Protein AF-W8BXU5-F1 (afdb_monomer)

pLDDT: mean 82.59, std 18.09, range [34.84, 98.25]

Nearest PDB structures (foldseek):
  3nce-assembly1_A  TM=4.238E-01  e=2.640E+00  Homo sapiens
  7uw5-assembly1_A  TM=3.257E-01  e=1.786E+00  Escherichia coli K-12
  3ncb-assembly1_A  TM=4.209E-01  e=4.098E+00  Homo sapiens

Secondary structure (DSSP, 8-state):
--SSTTHHHHTTTTS-------------------PPPHHHHHHHHHHHHHHHHHHHHHHHTHHHHHHHHHSS-HHHHHHHHTTS---EESTTTTTS---TT--SPPP-TT---SS--HHHHHHHHHHHHHHHHHHHHHHHHHS-HHHHHHHTTS-HHHHHHHHHHHHHHHHHHHHHHHHHHHHH-HHHHHHHTS----EE-TT-TTHHHHHHHHHHHHHHHHHHHHHHHHHTT-

Mean predicted aligned error: 10.58 Å

Sequence (234 aa):
MNHHRNLLRYELDLAPKHTEKQIHHHLNTRSTAMECTKNMTDHLESVQSQAQNSLKELRDKLAIFTRARFNDEPSETYKFWRNHSLNLTHPYTFCYERHYDSTARPEFKHLNYPKLTKELFEEELKKIYKTWKILEGVYYQTVNPTNINNWRDRSSEAFNNMLFYFNLTLTQLQNNRNNVGNLLGNTISHELDSNIPLVYNTTAQVREWLIILESISFLHYLTGLCTKLIEMCS

Organism: Ceratitis capitata (NCBI:txid7213)

Solvent-accessible surface area (backbone atoms only — not comparable to full-atom values): 13664 Å² total; per-residue (Å²): 144,77,79,77,73,64,62,71,56,64,63,63,78,70,57,80,86,78,87,68,84,81,72,79,73,75,77,76,77,67,72,85,72,69,71,52,50,71,67,58,47,56,50,36,51,51,53,24,53,50,28,50,54,40,36,49,57,54,58,79,46,39,51,53,30,30,37,40,75,68,70,31,53,55,69,58,47,44,70,70,54,67,80,50,79,72,52,62,66,51,83,56,54,89,51,59,76,80,34,82,80,69,80,74,79,69,63,65,81,88,64,83,62,85,57,46,46,72,67,57,52,52,50,51,50,50,41,50,38,51,38,36,52,49,53,52,52,52,43,52,72,52,69,28,74,69,50,51,58,69,43,58,84,46,58,71,66,35,39,49,37,36,52,52,48,50,54,50,49,51,51,42,45,50,53,50,33,50,57,48,33,64,74,61,32,70,70,57,37,54,62,65,67,47,92,74,83,83,52,54,50,86,82,41,95,52,50,69,52,45,56,52,32,47,52,40,23,48,26,55,44,46,36,49,50,30,53,52,52,48,58,24,46,103

Radius of gyration: 28.46 Å; Cα contacts (8 Å, |Δi|>4): 199; chains: 1; bounding box: 50×42×102 Å

Structure (mmCIF, N/CA/C/O backbone):
data_AF-W8BXU5-F1
#
_entry.id   AF-W8BXU5-F1
#
loop_
_atom_site.group_PDB
_atom_site.id
_atom_site.type_symbol
_atom_site.label_atom_id
_atom_site.label_alt_id
_atom_site.label_comp_id
_atom_site.label_asym_id
_atom_site.label_entity_id
_atom_site.label_seq_id
_atom_site.pdbx_PDB_ins_code
_atom_site.Cartn_x
_atom_site.Cartn_y
_atom_site.Cartn_z
_atom_site.occupancy
_atom_site.B_iso_or_equiv
_atom_site.auth_seq_id
_atom_site.auth_comp_id
_atom_site.auth_asym_id
_atom_site.auth_atom_id
_atom_site.pdbx_PDB_model_num
ATOM 1 N N . MET A 1 1 ? -22.977 -31.641 80.193 1.00 54.69 1 MET A N 1
ATOM 2 C CA . MET A 1 1 ? -23.174 -30.734 79.038 1.00 54.69 1 MET A CA 1
ATOM 3 C C . MET A 1 1 ? -23.615 -29.341 79.505 1.00 54.69 1 MET A C 1
ATOM 5 O O . MET A 1 1 ? -24.775 -29.010 79.339 1.00 54.69 1 MET A O 1
ATOM 9 N N . ASN A 1 2 ? -22.745 -28.524 80.116 1.00 49.62 2 ASN A N 1
ATOM 10 C CA . ASN A 1 2 ? -23.105 -27.130 80.465 1.00 49.62 2 ASN A CA 1
ATOM 11 C C . ASN A 1 2 ? -21.920 -26.138 80.509 1.00 49.62 2 ASN A C 1
ATOM 13 O O . ASN A 1 2 ? -22.113 -24.984 80.868 1.00 49.62 2 ASN A O 1
ATOM 17 N N . HIS A 1 3 ? -20.709 -26.531 80.084 1.00 48.62 3 HIS A N 1
ATOM 18 C CA . HIS A 1 3 ? -19.537 -25.635 80.083 1.00 48.62 3 HIS A CA 1
ATOM 19 C C . HIS A 1 3 ? -19.164 -25.027 78.721 1.00 48.62 3 HIS A C 1
ATOM 21 O O . HIS A 1 3 ? -18.346 -24.120 78.679 1.00 48.62 3 HIS A O 1
ATOM 27 N N . HIS A 1 4 ? -19.794 -25.435 77.614 1.00 45.94 4 HIS A N 1
ATOM 28 C CA . HIS A 1 4 ? -19.548 -24.834 76.289 1.00 45.94 4 HIS A CA 1
ATOM 29 C C . HIS A 1 4 ? -20.513 -23.699 75.914 1.00 45.94 4 HIS A C 1
ATOM 31 O O . HIS A 1 4 ? -20.287 -23.001 74.934 1.00 45.94 4 HIS A O 1
ATOM 37 N N . ARG A 1 5 ? -21.576 -23.464 76.697 1.00 44.59 5 ARG A N 1
ATOM 38 C CA . ARG A 1 5 ? -22.575 -22.423 76.390 1.00 44.59 5 ARG A CA 1
ATOM 39 C C . ARG A 1 5 ? -22.197 -21.018 76.880 1.00 44.59 5 ARG A C 1
ATOM 41 O O . ARG A 1 5 ? -22.812 -20.056 76.439 1.00 44.59 5 ARG A O 1
ATOM 48 N N . ASN A 1 6 ? -21.187 -20.897 77.747 1.00 49.28 6 ASN A N 1
ATOM 49 C CA . ASN A 1 6 ? -20.813 -19.625 78.380 1.00 49.28 6 ASN A CA 1
ATOM 50 C C . ASN A 1 6 ? -19.582 -18.935 77.766 1.00 49.28 6 ASN A C 1
ATOM 52 O O . ASN A 1 6 ? -19.360 -17.768 78.061 1.00 49.28 6 ASN A O 1
ATOM 56 N N . LEU A 1 7 ? -18.821 -19.600 76.888 1.00 44.22 7 LEU A N 1
ATOM 57 C CA . LEU A 1 7 ? -17.692 -18.973 76.179 1.00 44.22 7 LEU A CA 1
ATOM 58 C C . LEU A 1 7 ? -18.153 -18.113 74.988 1.00 44.22 7 LEU A C 1
ATOM 60 O O . LEU A 1 7 ? -17.611 -17.041 74.763 1.00 44.22 7 LEU A O 1
ATOM 64 N N . LEU A 1 8 ? -19.239 -18.502 74.309 1.00 44.78 8 LEU A N 1
ATOM 65 C CA . LEU A 1 8 ? -19.781 -17.765 73.157 1.00 44.78 8 LEU A CA 1
ATOM 66 C C . LEU A 1 8 ? -20.491 -16.446 73.514 1.00 44.78 8 LEU A C 1
ATOM 68 O O . LEU A 1 8 ? -20.748 -15.642 72.627 1.00 44.78 8 LEU A O 1
ATOM 72 N N . ARG A 1 9 ? -20.828 -16.204 74.789 1.00 46.41 9 ARG A N 1
ATOM 73 C CA . ARG A 1 9 ? -21.420 -14.921 75.217 1.00 46.41 9 ARG A CA 1
ATOM 74 C C . ARG A 1 9 ? -20.374 -13.845 75.501 1.00 46.41 9 ARG A C 1
ATOM 76 O O . ARG A 1 9 ? -20.661 -12.677 75.292 1.00 46.41 9 ARG A O 1
ATOM 83 N N . TYR A 1 10 ? -19.171 -14.227 75.928 1.00 44.31 10 TYR A N 1
ATOM 84 C CA . TYR A 1 10 ? -18.145 -13.261 76.329 1.00 44.31 10 TYR A CA 1
ATOM 85 C C . TYR A 1 10 ? -17.475 -12.565 75.130 1.00 44.31 10 TYR A C 1
ATOM 87 O O . TYR A 1 10 ? -17.023 -11.432 75.251 1.00 44.31 10 TYR A O 1
ATOM 95 N N . GLU A 1 11 ? -17.457 -13.208 73.957 1.00 44.12 11 GLU A N 1
ATOM 96 C CA . GLU A 1 11 ? -16.858 -12.650 72.732 1.00 44.12 11 GLU A CA 1
ATOM 97 C C . GLU A 1 11 ? -17.826 -11.773 71.914 1.00 44.12 11 GLU A C 1
ATOM 99 O O . GLU A 1 11 ? -17.389 -10.973 71.091 1.00 44.12 11 GLU A O 1
ATOM 104 N N . LEU A 1 12 ? -19.138 -11.866 72.169 1.00 50.62 12 LEU A N 1
ATOM 105 C CA . LEU A 1 12 ? -20.164 -11.040 71.513 1.00 50.62 12 LEU A CA 1
ATOM 106 C C . LEU A 1 12 ? -20.315 -9.650 72.153 1.00 50.62 12 LEU A C 1
ATOM 108 O O . LEU A 1 12 ? -20.647 -8.695 71.454 1.00 50.62 12 LEU A O 1
ATOM 112 N N . ASP A 1 13 ? -20.017 -9.516 73.449 1.00 48.94 13 ASP A N 1
ATOM 113 C CA . ASP A 1 13 ? -20.163 -8.256 74.197 1.00 48.94 13 ASP A CA 1
ATOM 114 C C . ASP A 1 13 ? -18.937 -7.321 74.086 1.00 48.94 13 ASP A C 1
ATOM 116 O O . ASP A 1 13 ? -18.987 -6.179 74.545 1.00 48.94 13 ASP A O 1
ATOM 120 N N . LEU A 1 14 ? -17.851 -7.771 73.442 1.00 48.66 14 LEU A N 1
ATOM 121 C CA . LEU A 1 14 ? -16.622 -6.991 73.209 1.00 48.66 14 LEU A CA 1
ATOM 122 C C . LEU A 1 14 ? -16.410 -6.579 71.740 1.00 48.66 14 LEU A C 1
ATOM 124 O O . LEU A 1 14 ? -15.417 -5.923 71.425 1.00 48.66 14 LEU A O 1
ATOM 128 N N . ALA A 1 15 ? -17.332 -6.919 70.835 1.00 43.88 15 ALA A N 1
ATOM 129 C CA . ALA A 1 15 ? -17.245 -6.499 69.440 1.00 43.88 15 ALA A CA 1
ATOM 130 C C . ALA A 1 15 ? -17.641 -5.010 69.287 1.00 43.88 15 ALA A C 1
ATOM 132 O O . ALA A 1 15 ? -18.702 -4.600 69.772 1.00 43.88 15 ALA A O 1
ATOM 133 N N . PRO A 1 16 ? -16.832 -4.173 68.610 1.00 41.88 16 PRO A N 1
ATOM 134 C CA . PRO A 1 16 ? -17.145 -2.761 68.425 1.00 41.88 16 PRO A CA 1
ATOM 135 C C . PRO A 1 16 ? -18.432 -2.590 67.605 1.00 41.88 16 PRO A C 1
ATOM 137 O O . PRO A 1 16 ? -18.573 -3.128 66.506 1.00 41.88 16 PRO A O 1
ATOM 140 N N . LYS A 1 17 ? -19.380 -1.808 68.139 1.00 48.97 17 LYS A N 1
ATOM 141 C CA . LYS A 1 17 ? -20.612 -1.405 67.445 1.00 48.97 17 LYS A CA 1
ATOM 142 C C . LYS A 1 17 ? -20.268 -0.461 66.290 1.00 48.97 17 LYS A C 1
ATOM 144 O O . LYS A 1 17 ? -20.280 0.755 66.461 1.00 48.97 17 LYS A O 1
ATOM 149 N N . HIS A 1 18 ? -20.003 -1.008 65.108 1.00 41.97 18 HIS A N 1
ATOM 150 C CA . HIS A 1 18 ? -20.013 -0.224 63.876 1.00 41.97 18 HIS A CA 1
ATOM 151 C C . HIS A 1 18 ? -21.460 0.048 63.456 1.00 41.97 18 HIS A C 1
ATOM 153 O O . HIS A 1 18 ? -22.113 -0.744 62.781 1.00 41.97 18 HIS A O 1
ATOM 159 N N . THR A 1 19 ? -21.971 1.199 63.881 1.00 45.41 19 THR A N 1
ATOM 160 C CA . THR A 1 19 ? -23.042 1.903 63.180 1.00 45.41 19 THR A CA 1
ATOM 161 C C . THR A 1 19 ? -22.487 2.455 61.875 1.00 45.41 19 THR A C 1
ATOM 163 O O . THR A 1 19 ? -21.935 3.551 61.859 1.00 45.41 19 THR A O 1
ATOM 166 N N . GLU A 1 20 ? -22.680 1.737 60.775 1.00 38.19 20 GLU A N 1
ATOM 167 C CA . GLU A 1 20 ? -22.652 2.340 59.447 1.00 38.19 20 GLU A CA 1
ATOM 168 C C . GLU A 1 20 ? -23.934 1.976 58.706 1.00 38.19 20 GLU A C 1
ATOM 170 O O . GLU A 1 20 ? -24.303 0.812 58.552 1.00 38.19 20 GLU A O 1
ATOM 175 N N . LYS A 1 21 ? -24.654 3.026 58.302 1.00 38.31 21 LYS A N 1
ATOM 176 C CA . LYS A 1 21 ? -25.795 2.954 57.396 1.00 38.31 21 LYS A CA 1
ATOM 177 C C . LYS A 1 21 ? -25.373 2.141 56.176 1.00 38.31 21 LYS A C 1
ATOM 179 O O . LYS A 1 21 ? -24.500 2.580 55.432 1.00 38.31 21 LYS A O 1
ATOM 184 N N . GLN A 1 22 ? -26.031 1.009 55.937 1.00 37.72 22 GLN A N 1
ATOM 185 C CA . GLN A 1 22 ? -26.006 0.365 54.630 1.00 37.72 22 GLN A CA 1
ATOM 186 C C . GLN A 1 22 ? -26.656 1.321 53.630 1.00 37.72 22 GLN A C 1
ATOM 188 O O . GLN A 1 22 ? -27.870 1.354 53.443 1.00 37.72 22 GLN A O 1
ATOM 193 N N . ILE A 1 23 ? -25.824 2.154 53.012 1.00 38.59 23 ILE A N 1
ATOM 194 C CA . ILE A 1 23 ? -26.142 2.780 51.744 1.00 38.59 23 ILE A CA 1
ATOM 195 C C . ILE A 1 23 ? -26.195 1.612 50.767 1.00 38.59 23 ILE A C 1
ATOM 197 O O . ILE A 1 23 ? -25.165 1.069 50.368 1.00 38.59 23 ILE A O 1
ATOM 201 N N . HIS A 1 24 ? -27.406 1.179 50.420 1.00 34.84 24 HIS A N 1
ATOM 202 C CA . HIS A 1 24 ? -27.604 0.370 49.232 1.00 34.84 24 HIS A CA 1
ATOM 203 C C . HIS A 1 24 ? -27.158 1.225 48.048 1.00 34.84 24 HIS A C 1
ATOM 205 O O . HIS A 1 24 ? -27.918 2.022 47.501 1.00 34.84 24 HIS A O 1
ATOM 211 N N . HIS A 1 25 ? -25.888 1.090 47.676 1.00 35.12 25 HIS A N 1
ATOM 212 C CA . HIS A 1 25 ? -25.433 1.475 46.361 1.00 35.12 25 HIS A CA 1
ATOM 213 C C . HIS A 1 25 ? -26.182 0.569 45.393 1.00 35.12 25 HIS A C 1
ATOM 215 O O . HIS A 1 25 ? -25.785 -0.565 45.133 1.00 35.12 25 HIS A O 1
ATOM 221 N N . HIS A 1 26 ? -27.312 1.062 44.891 1.00 38.59 26 HIS A N 1
ATOM 222 C CA . HIS A 1 26 ? -27.827 0.606 43.620 1.00 38.59 26 HIS A CA 1
ATOM 223 C C . HIS A 1 26 ? -26.671 0.774 42.639 1.00 38.59 26 HIS A C 1
ATOM 225 O O . HIS A 1 26 ? -26.321 1.893 42.259 1.00 38.59 26 HIS A O 1
ATOM 231 N N . LEU A 1 27 ? -26.020 -0.341 42.306 1.00 35.75 27 LEU A N 1
ATOM 232 C CA . LEU A 1 27 ? -25.168 -0.436 41.138 1.00 35.75 27 LEU A CA 1
ATOM 233 C C . LEU A 1 27 ? -26.080 -0.102 39.964 1.00 35.75 27 LEU A C 1
ATOM 235 O O . LEU A 1 27 ? -26.782 -0.959 39.433 1.00 35.75 27 LEU A O 1
ATOM 239 N N . ASN A 1 28 ? -26.101 1.181 39.611 1.00 34.97 28 ASN A N 1
ATOM 240 C CA . ASN A 1 28 ? -26.476 1.631 38.292 1.00 34.97 28 ASN A CA 1
ATOM 241 C C . ASN A 1 28 ? -25.524 0.905 37.348 1.00 34.97 28 ASN A C 1
ATOM 243 O O . ASN A 1 28 ? -24.422 1.372 37.066 1.00 34.97 28 ASN A O 1
ATOM 247 N N . THR A 1 29 ? -25.957 -0.251 36.860 1.00 40.19 29 THR A N 1
ATOM 248 C CA . THR A 1 29 ? -25.514 -0.817 35.596 1.00 40.19 29 THR A CA 1
ATOM 249 C C . THR A 1 29 ? -25.993 0.143 34.510 1.00 40.19 29 THR A C 1
ATOM 251 O O . THR A 1 29 ? -26.922 -0.117 33.752 1.00 40.19 29 THR A O 1
ATOM 254 N N . ARG A 1 30 ? -25.367 1.329 34.468 1.00 36.50 30 ARG A N 1
ATOM 255 C CA . ARG A 1 30 ? -25.340 2.165 33.277 1.00 36.50 30 ARG A CA 1
ATOM 256 C C . ARG A 1 30 ? -24.789 1.257 32.190 1.00 36.50 30 ARG A C 1
ATOM 258 O O . ARG A 1 30 ? -23.646 0.824 32.285 1.00 36.50 30 ARG A O 1
ATOM 265 N N . SER A 1 31 ? -25.656 0.931 31.238 1.00 39.97 31 SER A N 1
ATOM 266 C CA . SER A 1 31 ? -25.337 0.428 29.906 1.00 39.97 31 SER A CA 1
ATOM 267 C C . SER A 1 31 ? -23.853 0.606 29.568 1.00 39.97 31 SER A C 1
ATOM 269 O O . SER A 1 31 ? -23.393 1.728 29.368 1.00 39.97 31 SER A O 1
ATOM 271 N N . THR A 1 32 ? -23.102 -0.493 29.496 1.00 41.00 32 THR A N 1
ATOM 272 C CA . THR A 1 32 ? -21.721 -0.544 28.988 1.00 41.00 32 THR A CA 1
ATOM 273 C C . THR A 1 32 ? -21.682 -0.405 27.464 1.00 41.00 32 THR A C 1
ATOM 275 O O . THR A 1 32 ? -20.859 -1.015 26.788 1.00 41.00 32 THR A O 1
ATOM 278 N N . ALA A 1 33 ? -22.565 0.412 26.893 1.00 44.03 33 ALA A N 1
ATOM 279 C CA . ALA A 1 33 ? -22.320 0.992 25.588 1.00 44.03 33 ALA A CA 1
ATOM 280 C C . ALA A 1 33 ? -21.257 2.081 25.790 1.00 44.03 33 ALA A C 1
ATOM 282 O O . ALA A 1 33 ? -21.592 3.248 25.971 1.00 44.03 33 ALA A O 1
ATOM 283 N N . MET A 1 34 ? -19.979 1.684 25.853 1.00 45.44 34 MET A N 1
ATOM 284 C CA . MET A 1 34 ? -18.871 2.636 25.769 1.00 45.44 34 MET A CA 1
ATOM 285 C C . MET A 1 34 ? -19.011 3.377 24.439 1.00 45.44 34 MET A C 1
ATOM 287 O O . MET A 1 34 ? -18.912 2.772 23.374 1.00 45.44 34 MET A O 1
ATOM 291 N N . GLU A 1 35 ? -19.306 4.671 24.516 1.00 56.50 35 GLU A N 1
ATOM 292 C CA . GLU A 1 35 ? -19.252 5.577 23.374 1.00 56.50 35 GLU A CA 1
ATOM 293 C C . GLU A 1 35 ? -17.824 5.587 22.818 1.00 56.50 35 GLU A C 1
ATOM 295 O O . GLU A 1 35 ? -16.848 5.555 23.578 1.00 56.50 35 GLU A O 1
ATOM 300 N N . CYS A 1 36 ? -17.695 5.603 21.490 1.00 62.38 36 CYS A N 1
ATOM 301 C CA . CYS A 1 36 ? -16.401 5.754 20.840 1.00 62.38 36 CYS A CA 1
ATOM 302 C C . CYS A 1 36 ? -15.722 7.027 21.366 1.00 62.38 36 CYS A C 1
ATOM 304 O O . CYS A 1 36 ? -16.285 8.121 21.323 1.00 62.38 36 CYS A O 1
ATOM 306 N N . THR A 1 37 ? -14.521 6.885 21.931 1.00 77.31 37 THR A N 1
ATOM 307 C CA . THR A 1 37 ? -13.810 8.036 22.500 1.00 77.31 37 THR A CA 1
ATOM 308 C C . THR A 1 37 ? -13.342 8.959 21.379 1.00 77.31 37 THR A C 1
ATOM 310 O O . THR A 1 37 ? -12.871 8.463 20.358 1.00 77.31 37 THR A O 1
ATOM 313 N N . LYS A 1 38 ? -13.364 10.281 21.595 1.00 77.69 38 LYS A N 1
ATOM 314 C CA . LYS A 1 38 ? -12.820 11.277 20.651 1.00 77.69 38 LYS A CA 1
ATOM 315 C C . LYS A 1 38 ? -11.426 10.898 20.116 1.00 77.69 38 LYS A C 1
ATOM 317 O O . LYS A 1 38 ? -11.168 11.018 18.928 1.00 77.69 38 LYS A O 1
ATOM 322 N N . ASN A 1 39 ? -10.581 10.323 20.975 1.00 83.94 39 ASN A N 1
ATOM 323 C CA . ASN A 1 39 ? -9.247 9.850 20.603 1.00 83.94 39 ASN A CA 1
ATOM 324 C C . ASN A 1 39 ? -9.256 8.769 19.504 1.00 83.94 39 ASN A C 1
ATOM 326 O O . ASN A 1 39 ? -8.359 8.758 18.672 1.00 83.94 39 ASN A O 1
ATOM 330 N N . MET A 1 40 ? -10.234 7.854 19.481 1.00 90.38 40 MET A N 1
ATOM 331 C CA . MET A 1 40 ? -10.323 6.818 18.437 1.00 90.38 40 MET A CA 1
ATOM 332 C C . MET A 1 40 ? -10.648 7.433 17.078 1.00 90.38 40 MET A C 1
ATOM 334 O O . MET A 1 40 ? -10.019 7.071 16.087 1.00 90.38 40 MET A 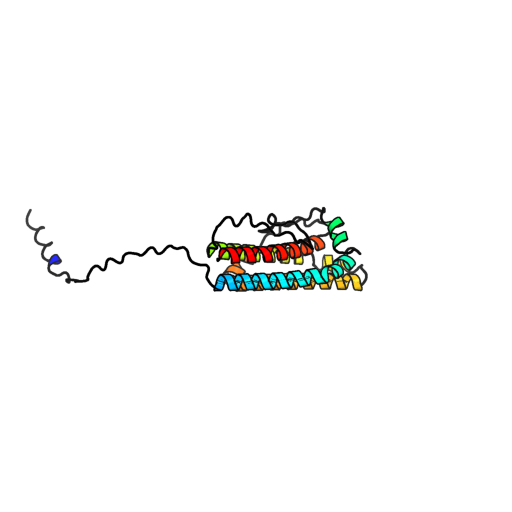O 1
ATOM 338 N N . THR A 1 41 ? -11.583 8.384 17.040 1.00 92.06 41 THR A N 1
ATOM 339 C CA . THR A 1 41 ? -11.924 9.118 15.817 1.00 92.06 41 THR A CA 1
ATOM 340 C C . THR A 1 41 ? -10.718 9.897 15.299 1.00 92.06 41 THR A C 1
ATOM 342 O O . THR A 1 41 ? -10.322 9.685 14.157 1.00 92.06 41 THR A O 1
ATOM 345 N N . ASP A 1 42 ? -10.060 10.687 16.155 1.00 92.56 42 ASP A N 1
ATOM 346 C CA . ASP A 1 42 ? -8.872 11.472 15.785 1.00 92.56 42 ASP A CA 1
ATOM 347 C C . ASP A 1 42 ? -7.737 10.564 15.251 1.00 92.56 42 ASP A C 1
ATOM 349 O O . ASP A 1 42 ? -7.043 10.886 14.282 1.00 92.56 42 ASP A O 1
ATOM 353 N N . HIS A 1 43 ? -7.558 9.379 15.847 1.00 94.00 43 HIS A N 1
ATOM 354 C CA . HIS A 1 43 ? -6.599 8.378 15.373 1.00 94.00 43 HIS A CA 1
ATOM 355 C C . HIS A 1 43 ? -6.966 7.817 13.990 1.00 94.00 43 HIS A C 1
ATOM 357 O O . HIS A 1 43 ? -6.091 7.693 13.131 1.00 94.00 43 HIS A O 1
ATOM 363 N N . LEU A 1 44 ? -8.238 7.478 13.756 1.00 96.00 44 LEU A N 1
ATOM 364 C CA . LEU A 1 44 ? -8.706 6.974 12.460 1.00 96.00 44 LEU A CA 1
ATOM 365 C C . LEU A 1 44 ? -8.594 8.037 11.366 1.00 96.00 44 LEU A C 1
ATOM 367 O O . LEU A 1 44 ? -8.180 7.708 10.256 1.00 96.00 44 LEU A O 1
ATOM 371 N N . GLU A 1 45 ? -8.898 9.297 11.678 1.00 96.38 45 GLU A N 1
ATOM 372 C CA . GLU A 1 45 ? -8.725 10.433 10.768 1.00 96.38 45 GLU A CA 1
ATOM 373 C C . GLU A 1 45 ? -7.250 10.638 10.400 1.00 96.38 45 GLU A C 1
ATOM 375 O O . GLU A 1 45 ? -6.923 10.840 9.229 1.00 96.38 45 GLU A O 1
ATOM 380 N N . SER A 1 46 ? -6.335 10.503 11.369 1.00 96.75 46 SER A N 1
ATOM 381 C CA . SER A 1 46 ? -4.891 10.537 11.106 1.00 96.75 46 SER A CA 1
ATOM 382 C C . SER A 1 46 ? -4.454 9.424 10.146 1.00 96.75 46 SER A C 1
ATOM 384 O O . SER A 1 46 ? -3.757 9.683 9.160 1.00 96.75 46 SER A O 1
ATOM 386 N N . VAL A 1 47 ? -4.875 8.177 10.398 1.00 97.69 47 VAL A N 1
ATOM 387 C CA . VAL A 1 47 ? -4.555 7.034 9.521 1.00 97.69 47 VAL A CA 1
ATOM 388 C C . VAL A 1 47 ? -5.131 7.249 8.124 1.00 97.69 47 VAL A C 1
ATOM 390 O O . VAL A 1 47 ? -4.428 7.042 7.134 1.00 97.69 47 VAL A O 1
ATOM 393 N N . GLN A 1 48 ? -6.375 7.717 8.037 1.00 97.62 48 GLN A N 1
ATOM 394 C CA . GLN A 1 48 ? -7.041 8.006 6.775 1.00 97.62 48 GLN A CA 1
ATOM 395 C C . GLN A 1 48 ? -6.311 9.082 5.969 1.00 97.62 48 GLN A C 1
ATOM 397 O O . GLN A 1 48 ? -6.039 8.877 4.788 1.00 97.62 48 GLN A O 1
ATOM 402 N N . SER A 1 49 ? -5.975 10.209 6.597 1.00 98.06 49 SER A N 1
ATOM 403 C CA . SER A 1 49 ? -5.290 11.328 5.945 1.00 98.06 49 SER A CA 1
ATOM 404 C C . SER A 1 49 ? -3.921 10.905 5.407 1.00 98.06 49 SER A C 1
ATOM 406 O O . SER A 1 49 ? -3.596 11.151 4.241 1.00 98.06 49 SER A O 1
ATOM 408 N N . GLN A 1 50 ? -3.140 10.167 6.206 1.00 98.19 50 GLN A N 1
ATOM 409 C CA . GLN A 1 50 ? -1.856 9.627 5.756 1.00 98.19 50 GLN A CA 1
ATOM 410 C C . GLN A 1 50 ? -2.027 8.669 4.566 1.00 98.19 50 GLN A C 1
ATOM 412 O O . GLN A 1 50 ? -1.269 8.761 3.593 1.00 98.19 50 GLN A O 1
ATOM 417 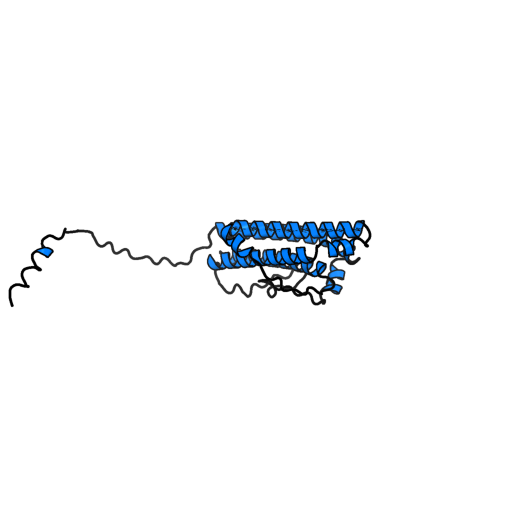N N . ALA A 1 51 ? -3.035 7.792 4.602 1.00 97.69 51 ALA A N 1
ATOM 418 C CA . ALA A 1 51 ? -3.321 6.857 3.517 1.00 97.69 51 ALA A CA 1
ATOM 419 C C . ALA A 1 51 ? -3.745 7.580 2.228 1.00 97.69 51 ALA A C 1
ATOM 421 O O . ALA A 1 51 ? -3.253 7.250 1.149 1.00 97.69 51 ALA A O 1
ATOM 422 N N . GLN A 1 52 ? -4.592 8.607 2.328 1.00 97.56 52 GLN A N 1
ATOM 423 C CA . GLN A 1 52 ? -5.029 9.423 1.192 1.00 97.56 52 GLN A CA 1
ATOM 424 C C . GLN A 1 52 ? -3.864 10.176 0.541 1.00 97.56 52 GLN A C 1
ATOM 426 O O . GLN A 1 52 ? -3.724 10.148 -0.684 1.00 97.56 52 GLN A O 1
ATOM 431 N N . ASN A 1 53 ? -2.997 10.796 1.347 1.00 98.19 53 ASN A N 1
ATOM 432 C CA . ASN A 1 53 ? -1.804 11.484 0.849 1.00 98.19 53 ASN A CA 1
ATOM 433 C C . ASN A 1 53 ? -0.877 10.512 0.112 1.00 98.19 53 ASN A C 1
ATOM 435 O O . ASN A 1 53 ? -0.460 10.768 -1.017 1.00 98.19 53 ASN A O 1
ATOM 439 N N . SER A 1 54 ? -0.637 9.350 0.716 1.00 98.25 54 SER A N 1
ATOM 440 C CA . SER A 1 54 ? 0.193 8.292 0.136 1.00 98.25 54 SER A CA 1
ATOM 441 C C . SER A 1 54 ? -0.395 7.762 -1.175 1.00 98.25 54 SER A C 1
ATOM 443 O O . SER A 1 54 ? 0.321 7.608 -2.163 1.00 98.25 54 SER A O 1
ATOM 445 N N . LEU A 1 55 ? -1.711 7.521 -1.211 1.00 97.00 55 LEU A N 1
ATOM 446 C CA . LEU A 1 55 ? -2.425 7.060 -2.401 1.00 97.00 55 LEU A CA 1
ATOM 447 C C . LEU A 1 55 ? -2.269 8.053 -3.548 1.00 97.00 55 LEU A C 1
ATOM 449 O O . LEU A 1 55 ? -1.958 7.658 -4.673 1.00 97.00 55 LEU A O 1
ATOM 453 N N . LYS A 1 56 ? -2.472 9.339 -3.251 1.00 96.75 56 LYS A N 1
ATOM 454 C CA . LYS A 1 56 ? -2.328 10.420 -4.219 1.00 96.75 56 LYS A CA 1
ATOM 455 C C . LYS A 1 56 ? -0.905 10.474 -4.771 1.00 96.75 56 LYS A C 1
ATOM 457 O O . LYS A 1 56 ? -0.735 10.460 -5.984 1.00 96.75 56 LYS A O 1
ATOM 462 N N . GLU A 1 57 ? 0.112 10.469 -3.911 1.00 97.12 57 GLU A N 1
ATOM 463 C CA . GLU A 1 57 ? 1.510 10.520 -4.353 1.00 97.12 57 GLU A CA 1
ATOM 464 C C . GLU A 1 57 ? 1.901 9.344 -5.256 1.00 97.12 57 GLU A C 1
ATOM 466 O O . GLU A 1 57 ? 2.560 9.543 -6.282 1.00 97.12 57 GLU A O 1
ATOM 471 N N . LEU A 1 58 ? 1.478 8.125 -4.903 1.00 97.31 58 LEU A N 1
ATOM 472 C CA . LEU A 1 58 ? 1.769 6.936 -5.703 1.00 97.31 58 LEU A CA 1
ATOM 473 C C . LEU A 1 58 ? 1.018 6.940 -7.034 1.00 97.31 58 LEU A C 1
ATOM 475 O O . LEU A 1 58 ? 1.605 6.570 -8.055 1.00 97.31 58 LEU A O 1
ATOM 479 N N . ARG A 1 59 ? -0.247 7.376 -7.055 1.00 95.75 59 ARG A N 1
ATOM 480 C CA . ARG A 1 59 ? -1.036 7.493 -8.291 1.00 95.75 59 ARG A CA 1
ATOM 481 C C . ARG A 1 59 ? -0.479 8.556 -9.229 1.00 95.75 59 ARG A C 1
ATOM 483 O O . ARG A 1 59 ? -0.253 8.253 -10.399 1.00 95.75 59 ARG A O 1
ATOM 490 N N . ASP A 1 60 ? -0.183 9.749 -8.714 1.00 95.75 60 ASP A N 1
ATOM 491 C CA . ASP A 1 60 ? 0.313 10.890 -9.499 1.00 95.75 60 ASP A CA 1
ATOM 492 C C . ASP A 1 60 ? 1.618 10.556 -10.245 1.00 95.75 60 ASP A C 1
ATOM 494 O O . ASP A 1 60 ? 1.932 11.147 -11.278 1.00 95.75 60 ASP A O 1
ATOM 498 N N . LYS A 1 61 ? 2.397 9.597 -9.729 1.00 96.69 61 LYS A N 1
ATOM 499 C CA . LYS A 1 61 ? 3.700 9.199 -10.281 1.00 96.69 61 LYS A CA 1
ATOM 500 C C . LYS A 1 61 ? 3.692 7.820 -10.938 1.00 96.69 61 LYS A C 1
ATOM 502 O O . LYS A 1 61 ? 4.726 7.399 -11.450 1.00 96.69 61 LYS A O 1
ATOM 507 N N . LEU A 1 62 ? 2.555 7.123 -10.976 1.00 96.56 62 LEU A N 1
ATOM 508 C CA . LEU A 1 62 ? 2.472 5.750 -11.485 1.00 96.56 62 LEU A CA 1
ATOM 509 C C . LEU A 1 62 ? 2.906 5.643 -12.953 1.00 96.56 62 LEU A C 1
ATOM 511 O O . LEU A 1 62 ? 3.619 4.709 -13.315 1.00 96.56 62 LEU A O 1
ATOM 515 N N . ALA A 1 63 ? 2.548 6.628 -13.781 1.00 96.56 63 ALA A N 1
ATOM 516 C CA . ALA A 1 63 ? 2.932 6.657 -15.193 1.00 96.56 63 ALA A CA 1
ATOM 517 C C . ALA A 1 63 ? 4.458 6.704 -15.399 1.00 96.56 63 ALA A C 1
ATOM 519 O O . ALA A 1 63 ? 4.964 6.150 -16.371 1.00 96.56 63 ALA A O 1
ATOM 520 N N . ILE A 1 64 ? 5.208 7.317 -14.471 1.00 94.31 64 ILE A N 1
ATOM 521 C CA . ILE A 1 64 ? 6.681 7.336 -14.513 1.00 94.31 64 ILE A CA 1
ATOM 522 C C . ILE A 1 64 ? 7.212 5.904 -14.427 1.00 94.31 64 ILE A C 1
ATOM 524 O O . ILE A 1 64 ? 8.079 5.508 -15.205 1.00 94.31 64 ILE A O 1
ATOM 528 N N . PHE A 1 65 ? 6.654 5.110 -13.513 1.00 94.88 65 PHE A N 1
ATOM 529 C CA . PHE A 1 65 ? 7.037 3.717 -13.350 1.00 94.88 65 PHE A CA 1
ATOM 530 C C . PHE A 1 65 ? 6.612 2.852 -14.536 1.00 94.88 65 PHE A C 1
ATOM 532 O O . PHE A 1 65 ? 7.438 2.109 -15.063 1.00 94.88 65 PHE A O 1
ATOM 539 N N . THR A 1 66 ? 5.351 2.926 -14.971 1.00 95.00 66 THR A N 1
ATOM 540 C CA . THR A 1 66 ? 4.848 2.012 -16.010 1.00 95.00 66 THR A CA 1
ATOM 541 C C . THR A 1 66 ? 5.520 2.251 -17.355 1.00 95.00 66 THR A C 1
ATOM 543 O O . THR A 1 66 ? 5.916 1.286 -18.010 1.00 95.00 66 THR A O 1
ATOM 546 N N . ARG A 1 67 ? 5.789 3.512 -17.716 1.00 95.12 67 ARG A N 1
ATOM 547 C CA . ARG A 1 67 ? 6.570 3.841 -18.917 1.00 95.12 67 ARG A CA 1
ATOM 548 C C . ARG A 1 67 ? 7.996 3.310 -18.816 1.00 95.12 67 ARG A C 1
ATOM 550 O O . ARG A 1 67 ? 8.489 2.693 -19.751 1.00 95.12 67 ARG A O 1
ATOM 557 N N . ALA A 1 68 ? 8.647 3.462 -17.665 1.00 92.50 68 ALA A N 1
ATOM 558 C CA . ALA A 1 68 ? 10.012 2.976 -17.478 1.00 92.50 68 ALA A CA 1
ATOM 559 C C . ALA A 1 68 ? 10.121 1.435 -17.451 1.00 92.50 68 ALA A C 1
ATOM 561 O O . ALA A 1 68 ? 11.073 0.852 -17.981 1.00 92.50 68 ALA A O 1
ATOM 562 N N . ARG A 1 69 ? 9.151 0.751 -16.831 1.00 90.06 69 ARG A N 1
ATOM 563 C CA . ARG A 1 69 ? 9.181 -0.705 -16.631 1.00 90.06 69 ARG A CA 1
ATOM 564 C C . ARG A 1 69 ? 8.613 -1.488 -17.812 1.00 90.06 69 ARG A C 1
ATOM 566 O O . ARG A 1 69 ? 9.159 -2.553 -18.135 1.00 90.06 69 ARG A O 1
ATOM 573 N N . PHE A 1 70 ? 7.536 -0.995 -18.409 1.00 91.00 70 PHE A N 1
ATOM 574 C CA . PHE A 1 70 ? 6.733 -1.705 -19.407 1.00 91.00 70 PHE A CA 1
ATOM 575 C C . PHE A 1 70 ? 6.653 -0.986 -20.753 1.00 91.00 70 PHE A C 1
ATOM 577 O O . PHE A 1 70 ? 6.223 -1.609 -21.711 1.00 91.00 70 PHE A O 1
ATOM 584 N N . ASN A 1 71 ? 7.124 0.265 -20.849 1.00 92.62 71 ASN A N 1
ATOM 585 C CA . ASN A 1 71 ? 6.932 1.116 -22.026 1.00 92.62 71 ASN A CA 1
ATOM 586 C C . ASN A 1 71 ? 5.445 1.369 -22.345 1.00 92.62 71 ASN A C 1
ATOM 588 O O . ASN A 1 71 ? 5.077 1.535 -23.501 1.00 92.62 71 ASN A O 1
ATOM 592 N N . ASP A 1 72 ? 4.612 1.417 -21.299 1.00 94.25 72 ASP A N 1
ATOM 593 C CA . ASP A 1 72 ? 3.156 1.523 -21.397 1.00 94.25 72 ASP A CA 1
ATOM 594 C C . ASP A 1 72 ? 2.577 2.543 -20.402 1.00 94.25 72 ASP A C 1
ATOM 596 O O . ASP A 1 72 ? 3.155 2.854 -19.351 1.00 94.25 72 ASP A O 1
ATOM 600 N N . GLU A 1 73 ? 1.370 3.021 -20.701 1.00 95.19 73 GLU A N 1
ATOM 601 C CA . GLU A 1 73 ? 0.543 3.766 -19.750 1.00 95.19 73 GLU A CA 1
ATOM 602 C C . GLU A 1 73 ? -0.023 2.844 -18.649 1.00 95.19 73 GLU A C 1
ATOM 604 O O . GLU A 1 73 ? -0.151 1.627 -18.853 1.00 95.19 73 GLU A O 1
ATOM 609 N N . PRO A 1 74 ? -0.421 3.393 -17.483 1.00 94.56 74 PRO A N 1
ATOM 610 C CA . PRO A 1 74 ? -0.960 2.594 -16.383 1.00 94.56 74 PRO A CA 1
ATOM 611 C C . PRO A 1 74 ? -2.166 1.726 -16.750 1.00 94.56 74 PRO A C 1
ATOM 613 O O . PRO A 1 74 ? -2.259 0.587 -16.293 1.00 94.56 74 PRO A O 1
ATOM 616 N N . SER A 1 75 ? -3.066 2.228 -17.601 1.00 93.94 75 SER A N 1
ATOM 617 C CA . SER A 1 75 ? -4.255 1.490 -18.042 1.00 93.94 75 SER A CA 1
ATOM 618 C C . SER A 1 75 ? -3.902 0.247 -18.854 1.00 93.94 75 SER A C 1
ATOM 620 O O . SER A 1 75 ? -4.464 -0.822 -18.614 1.00 93.94 75 SER A O 1
ATOM 622 N N . GLU A 1 76 ? -2.960 0.368 -19.790 1.00 94.25 76 GLU A N 1
ATOM 623 C CA . GLU A 1 76 ? -2.529 -0.739 -20.649 1.00 94.25 76 GLU A CA 1
ATOM 624 C C . GLU A 1 76 ? -1.694 -1.747 -19.862 1.00 94.25 76 GLU A C 1
ATOM 626 O O . GLU A 1 76 ? -1.959 -2.949 -19.918 1.00 94.25 76 GLU A O 1
ATOM 631 N N . THR A 1 77 ? -0.795 -1.251 -19.005 1.00 92.50 77 THR A N 1
ATOM 632 C CA . THR A 1 77 ? -0.052 -2.085 -18.051 1.00 92.50 77 THR A CA 1
ATOM 633 C C . THR A 1 77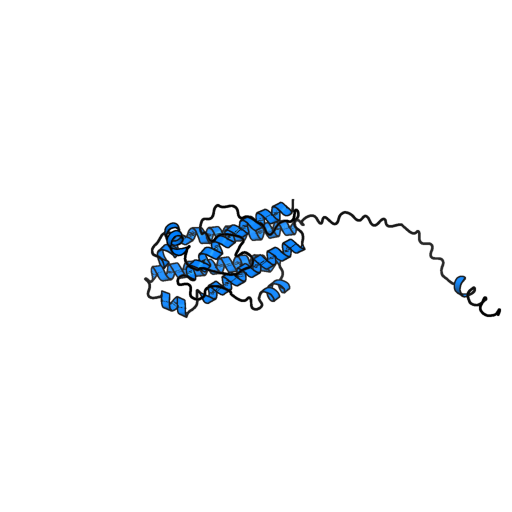 ? -1.016 -2.907 -17.195 1.00 92.50 77 THR A C 1
ATOM 635 O O . THR A 1 77 ? -0.868 -4.122 -17.069 1.00 92.50 77 THR A O 1
ATOM 638 N N . TYR A 1 78 ? -2.047 -2.280 -16.627 1.00 91.81 78 TYR A N 1
ATOM 639 C CA . TYR A 1 78 ? -3.020 -2.998 -15.814 1.00 91.81 78 TYR A CA 1
ATOM 640 C C . TYR A 1 78 ? -3.772 -4.057 -16.624 1.00 91.81 78 TYR A C 1
ATOM 642 O O . TYR A 1 78 ? -3.834 -5.206 -16.192 1.00 91.81 78 TYR A O 1
ATOM 650 N N . LYS A 1 79 ? -4.292 -3.725 -17.813 1.00 90.25 79 LYS A N 1
ATOM 651 C CA . LYS A 1 79 ? -4.987 -4.695 -18.681 1.00 90.25 79 LYS A CA 1
ATOM 652 C C . LYS A 1 79 ? -4.127 -5.923 -18.981 1.00 90.25 79 LYS A C 1
ATOM 654 O O . LYS A 1 79 ? -4.632 -7.042 -18.908 1.00 90.25 79 LYS A O 1
ATOM 659 N N . PHE A 1 80 ? -2.847 -5.717 -19.284 1.00 88.56 80 PHE A N 1
ATOM 660 C CA . PHE A 1 80 ? -1.934 -6.793 -19.654 1.00 88.56 80 PHE A CA 1
ATOM 661 C C . PHE A 1 80 ? -1.519 -7.643 -18.444 1.00 88.56 80 PHE A C 1
ATOM 663 O O . PHE A 1 80 ? -1.534 -8.875 -18.488 1.00 88.56 80 PHE A O 1
ATOM 670 N N . TRP A 1 81 ? -1.180 -6.995 -17.329 1.00 86.25 81 TRP A N 1
ATOM 671 C CA . TRP A 1 81 ? -0.547 -7.669 -16.196 1.00 86.25 81 TRP A CA 1
ATOM 672 C C . TRP A 1 81 ? -1.519 -8.112 -15.095 1.00 86.25 81 TRP A C 1
ATOM 674 O O . TRP A 1 81 ? -1.146 -8.963 -14.290 1.00 86.25 81 TRP A O 1
ATOM 684 N N . ARG A 1 82 ? -2.773 -7.630 -15.063 1.00 81.38 82 ARG A N 1
ATOM 685 C CA . ARG A 1 82 ? -3.746 -7.968 -13.996 1.00 81.38 82 ARG A CA 1
ATOM 686 C C . ARG A 1 82 ? -4.090 -9.457 -13.886 1.00 81.38 82 ARG A C 1
ATOM 688 O O . ARG A 1 82 ? -4.450 -9.907 -12.808 1.00 81.38 82 ARG A O 1
ATOM 695 N N . ASN A 1 83 ? -3.992 -10.206 -14.987 1.00 73.62 83 ASN A N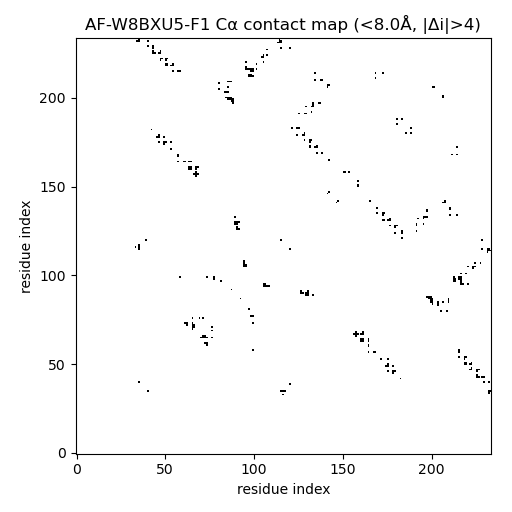 1
ATOM 696 C CA . ASN A 1 83 ? -4.345 -11.631 -15.035 1.00 73.62 83 ASN A CA 1
ATOM 697 C C . ASN A 1 83 ? -3.168 -12.555 -14.681 1.00 73.62 83 ASN A C 1
ATOM 699 O O . ASN A 1 83 ? -3.339 -13.772 -14.634 1.00 73.62 83 ASN A O 1
ATOM 703 N N . HIS A 1 84 ? -1.967 -12.009 -14.474 1.00 77.44 84 HIS A N 1
ATOM 704 C CA . HIS A 1 84 ? -0.836 -12.819 -14.036 1.00 77.44 84 HIS A CA 1
ATOM 705 C C . HIS A 1 84 ? -1.080 -13.309 -12.606 1.00 77.44 84 HIS A C 1
ATOM 707 O O . HIS A 1 84 ? -1.711 -12.610 -11.814 1.00 77.44 84 HIS A O 1
ATOM 713 N N . SER A 1 85 ? -0.560 -14.495 -12.267 1.00 66.00 85 SER A N 1
ATOM 714 C CA . SER A 1 85 ? -0.687 -15.128 -10.944 1.00 66.00 85 SER A CA 1
ATOM 715 C C . SER A 1 85 ? 0.078 -14.360 -9.859 1.00 66.00 85 SER A C 1
ATOM 717 O O . SER A 1 85 ? 1.105 -14.811 -9.345 1.00 66.00 85 SER A O 1
ATOM 719 N N . LEU A 1 86 ? -0.422 -13.173 -9.537 1.00 75.94 86 LEU A N 1
ATOM 720 C CA . LEU A 1 86 ? 0.015 -12.304 -8.464 1.00 75.94 86 LEU A CA 1
ATOM 721 C C . LEU A 1 86 ? -0.836 -12.659 -7.250 1.00 75.94 86 LEU A C 1
ATOM 723 O O . LEU A 1 86 ? -2.014 -12.315 -7.181 1.00 75.94 86 LEU A O 1
ATOM 727 N N . ASN A 1 87 ? -0.259 -13.395 -6.308 1.00 83.75 87 ASN A N 1
ATOM 728 C CA . ASN A 1 87 ? -0.882 -13.642 -5.017 1.00 83.75 87 ASN A CA 1
ATOM 729 C C . ASN A 1 87 ? -0.009 -13.033 -3.921 1.00 83.75 87 ASN A C 1
ATOM 731 O O . ASN A 1 87 ? 1.217 -13.063 -3.989 1.00 83.75 87 ASN A O 1
ATOM 735 N N . LEU A 1 88 ? -0.663 -12.450 -2.928 1.00 90.44 88 LEU A N 1
ATOM 736 C CA . LEU A 1 88 ? -0.049 -11.957 -1.711 1.00 90.44 88 LEU A CA 1
ATOM 737 C C . LEU A 1 88 ? -1.068 -12.150 -0.598 1.00 90.44 88 LEU A C 1
ATOM 739 O O . LEU A 1 88 ? -2.201 -11.682 -0.702 1.00 90.44 88 LEU A O 1
ATOM 743 N N . THR A 1 89 ? -0.667 -12.885 0.433 1.00 93.19 89 THR A N 1
ATOM 744 C CA . THR A 1 89 ? -1.503 -13.142 1.602 1.00 93.19 89 THR A CA 1
ATOM 745 C C . THR A 1 89 ? -1.182 -12.127 2.686 1.00 93.19 89 THR A C 1
ATOM 747 O O . THR A 1 89 ? -0.034 -11.984 3.098 1.00 93.19 89 THR A O 1
ATOM 750 N N . HIS A 1 90 ? -2.210 -11.443 3.161 1.00 94.31 90 HIS A N 1
ATOM 751 C CA . HIS A 1 90 ? -2.197 -10.495 4.262 1.00 94.31 90 HIS A CA 1
ATOM 752 C C . HIS A 1 90 ? -3.623 -10.416 4.850 1.00 94.31 90 HIS A C 1
ATOM 754 O O . HIS A 1 90 ? -4.557 -10.986 4.279 1.00 94.31 90 HIS A O 1
ATOM 760 N N . PRO A 1 91 ? -3.837 -9.728 5.986 1.00 95.31 91 PRO A N 1
ATOM 761 C CA . PRO A 1 91 ? -5.143 -9.677 6.654 1.00 95.31 91 PRO A CA 1
ATOM 762 C C . PRO A 1 91 ? -6.346 -9.253 5.793 1.00 95.31 91 PRO A C 1
ATOM 764 O O . PRO A 1 91 ? -7.472 -9.594 6.139 1.00 95.31 91 PRO A O 1
ATOM 767 N N . TYR A 1 92 ? -6.119 -8.541 4.684 1.00 94.38 92 TYR A N 1
ATOM 768 C CA . TYR A 1 92 ? -7.170 -7.981 3.825 1.00 94.38 92 TYR A CA 1
ATOM 7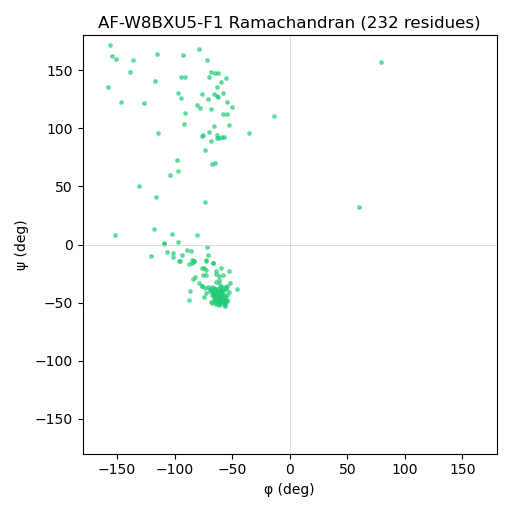69 C C . TYR A 1 92 ? -7.174 -8.539 2.394 1.00 94.38 92 TYR A C 1
ATOM 771 O O . TYR A 1 92 ? -7.845 -7.975 1.535 1.00 94.38 92 TYR A O 1
ATOM 779 N N . THR A 1 93 ? -6.461 -9.638 2.115 1.00 90.69 93 THR A N 1
ATOM 780 C CA . THR A 1 93 ? -6.314 -10.200 0.753 1.00 90.69 93 THR A CA 1
ATOM 781 C C . THR 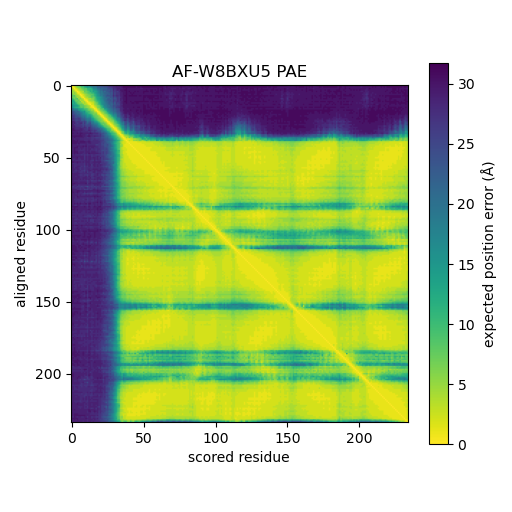A 1 93 ? -7.639 -10.423 0.027 1.00 90.69 93 THR A C 1
ATOM 783 O O . THR A 1 93 ? -7.704 -10.292 -1.189 1.00 90.69 93 THR A O 1
ATOM 786 N N . PHE A 1 94 ? -8.697 -10.770 0.762 1.00 89.75 94 PHE A N 1
ATOM 787 C CA . PHE A 1 94 ? -10.020 -11.068 0.203 1.00 89.75 94 PHE A CA 1
ATOM 788 C C . PHE A 1 94 ? -11.023 -9.919 0.371 1.00 89.75 94 PHE A C 1
ATOM 790 O O . PHE A 1 94 ? -12.216 -10.106 0.141 1.00 89.75 94 PHE A O 1
ATOM 797 N N . CYS A 1 95 ? -10.567 -8.747 0.817 1.00 89.62 95 CYS A N 1
ATOM 798 C CA . CYS A 1 95 ? -11.434 -7.605 1.105 1.00 89.62 95 CYS A CA 1
ATOM 799 C C . CYS A 1 95 ? -11.521 -6.603 -0.052 1.00 89.62 95 CYS A C 1
ATOM 801 O O . CYS A 1 95 ? -12.407 -5.752 -0.049 1.00 89.62 95 CYS A O 1
ATOM 803 N N . TYR A 1 96 ? -10.627 -6.690 -1.035 1.00 89.81 96 TYR A N 1
ATOM 804 C CA . TYR A 1 96 ? -10.638 -5.831 -2.212 1.00 89.81 96 TYR A CA 1
ATOM 805 C C . TYR A 1 96 ? -10.047 -6.545 -3.427 1.00 89.81 96 TYR A C 1
ATOM 807 O O . TYR A 1 96 ? -9.279 -7.499 -3.308 1.00 89.81 96 TYR A O 1
ATOM 815 N N . GLU A 1 97 ? -10.384 -6.038 -4.609 1.00 88.75 97 GLU A N 1
ATOM 816 C CA . GLU A 1 97 ? -9.723 -6.417 -5.853 1.00 88.75 97 GLU A CA 1
ATOM 817 C C . GLU A 1 97 ? -8.542 -5.488 -6.138 1.00 88.75 97 GLU A C 1
ATOM 819 O O . GLU A 1 97 ? -8.590 -4.282 -5.882 1.00 88.75 97 GLU A O 1
ATOM 824 N N . ARG A 1 98 ? -7.473 -6.053 -6.702 1.00 89.56 98 ARG A N 1
ATOM 825 C CA . ARG A 1 98 ? -6.288 -5.295 -7.107 1.00 89.56 98 ARG A CA 1
ATOM 826 C C . ARG A 1 98 ? -6.607 -4.384 -8.284 1.00 89.56 98 ARG A C 1
ATOM 828 O O . ARG A 1 98 ? -6.882 -4.869 -9.384 1.00 89.56 98 ARG A O 1
ATOM 835 N N . HIS A 1 99 ? -6.508 -3.075 -8.085 1.00 90.56 99 HIS A N 1
ATOM 836 C CA . HIS A 1 99 ? -6.736 -2.092 -9.137 1.00 90.56 99 HIS A CA 1
ATOM 837 C C . HIS A 1 99 ? -6.045 -0.756 -8.826 1.00 90.56 99 HIS A C 1
ATOM 839 O O . HIS A 1 99 ? -6.139 -0.233 -7.718 1.00 90.56 99 HIS A O 1
ATOM 845 N N . TYR A 1 100 ? -5.380 -0.164 -9.824 1.00 87.44 100 TYR A N 1
ATOM 846 C CA . TYR A 1 100 ? -4.633 1.085 -9.630 1.00 87.44 100 TYR A CA 1
ATOM 847 C C . TYR A 1 100 ? -5.559 2.309 -9.539 1.00 87.44 100 TYR A C 1
ATOM 849 O O . TYR A 1 100 ? -5.317 3.216 -8.746 1.00 87.44 100 TYR A O 1
ATOM 857 N N . ASP A 1 101 ? -6.654 2.307 -10.303 1.00 85.81 101 ASP A N 1
ATOM 858 C CA . ASP A 1 101 ? -7.663 3.374 -10.347 1.00 85.81 101 ASP A CA 1
ATOM 859 C C . ASP A 1 101 ? -9.055 2.923 -9.862 1.00 85.81 101 ASP A C 1
ATOM 861 O O . ASP A 1 101 ? -10.070 3.183 -10.501 1.00 85.81 101 ASP A O 1
ATOM 865 N N . SER A 1 102 ? -9.127 2.120 -8.789 1.00 79.25 102 SER A N 1
ATOM 866 C CA . SER A 1 102 ? -10.446 1.732 -8.273 1.00 79.25 102 SER A CA 1
ATOM 867 C C . SER A 1 102 ? -11.201 2.974 -7.806 1.00 79.25 102 SER A C 1
ATOM 869 O O . SER A 1 102 ? -10.686 3.747 -6.995 1.00 79.25 102 SER A O 1
ATOM 871 N N . THR A 1 103 ? -12.421 3.143 -8.308 1.00 76.06 103 THR A N 1
ATOM 872 C CA . THR A 1 103 ? -13.425 4.087 -7.795 1.00 76.06 103 THR A CA 1
ATOM 873 C C . THR A 1 103 ? -14.542 3.362 -7.045 1.00 76.06 103 THR A C 1
ATOM 875 O O . THR A 1 103 ? -15.395 4.001 -6.427 1.00 76.06 103 THR A O 1
ATOM 878 N N . ALA A 1 104 ? -14.530 2.023 -7.067 1.00 78.19 104 ALA A N 1
ATOM 879 C CA . ALA A 1 104 ? -15.489 1.212 -6.344 1.00 78.19 104 ALA A CA 1
ATOM 880 C C . ALA A 1 104 ? -15.332 1.450 -4.839 1.00 78.19 104 ALA A C 1
ATOM 882 O O . ALA A 1 104 ? -14.217 1.488 -4.302 1.00 78.19 104 ALA A O 1
ATOM 883 N N . ARG A 1 105 ? -16.468 1.616 -4.158 1.00 76.44 105 ARG A N 1
ATOM 884 C CA . ARG A 1 105 ? -16.494 1.680 -2.698 1.00 76.44 105 ARG A CA 1
ATOM 885 C C . ARG A 1 105 ? -16.207 0.280 -2.154 1.00 76.44 105 ARG A C 1
ATOM 887 O O . ARG A 1 105 ? -16.907 -0.649 -2.557 1.00 76.44 105 ARG A O 1
ATOM 894 N N . PRO A 1 106 ? -15.207 0.108 -1.275 1.00 83.19 106 PRO A N 1
ATOM 895 C CA . PRO A 1 106 ? -14.931 -1.199 -0.702 1.00 83.19 106 PRO A CA 1
ATOM 896 C C . PRO A 1 106 ? -16.096 -1.687 0.164 1.00 83.19 106 PRO A C 1
ATOM 898 O O . PRO A 1 106 ? -16.771 -0.894 0.821 1.00 83.19 106 PRO A O 1
ATOM 901 N N . GLU A 1 107 ? -16.305 -3.001 0.189 1.00 84.31 107 GLU A N 1
ATOM 902 C CA . GLU A 1 107 ? -17.263 -3.645 1.087 1.00 84.31 107 GLU A CA 1
ATOM 903 C C . GLU A 1 107 ? -16.545 -4.181 2.332 1.00 84.31 107 GLU A C 1
ATOM 905 O O . GLU A 1 107 ? -15.571 -4.928 2.235 1.00 84.31 107 GLU A O 1
ATOM 910 N N . PHE A 1 108 ? -17.061 -3.870 3.522 1.00 90.62 108 PHE A N 1
ATOM 911 C CA . PHE A 1 108 ? -16.444 -4.260 4.795 1.00 90.62 108 PHE A CA 1
ATOM 912 C C . PHE A 1 108 ? -17.183 -5.428 5.454 1.00 90.62 108 PHE A C 1
ATOM 914 O O . PHE A 1 108 ? -17.674 -5.317 6.572 1.00 90.62 108 PHE A O 1
ATOM 921 N N . LYS A 1 109 ? -17.257 -6.575 4.767 1.00 85.81 109 LYS A N 1
ATOM 922 C CA . LYS A 1 109 ? -18.024 -7.763 5.219 1.00 85.81 109 LYS A CA 1
ATOM 923 C C . LYS A 1 109 ? -17.591 -8.339 6.573 1.00 85.81 109 LYS A C 1
ATOM 925 O O . LYS A 1 109 ? -18.338 -9.096 7.182 1.00 85.81 109 LYS A O 1
ATOM 930 N N . HIS A 1 110 ? -16.376 -8.032 7.022 1.00 86.94 110 HIS A N 1
ATOM 931 C CA . HIS A 1 110 ? -15.858 -8.457 8.325 1.00 86.94 110 HIS A CA 1
ATOM 932 C C . HIS A 1 110 ? -16.316 -7.531 9.469 1.00 86.94 110 HIS A C 1
ATOM 934 O O . HIS A 1 110 ? -16.241 -7.925 10.628 1.00 86.94 110 HIS A O 1
ATOM 940 N N . LEU A 1 111 ? -16.845 -6.340 9.160 1.00 88.81 111 LEU A N 1
ATOM 941 C CA . LEU A 1 111 ? -17.386 -5.378 10.123 1.00 88.81 111 LEU A CA 1
ATOM 942 C C . LEU A 1 111 ? -18.913 -5.514 10.232 1.00 88.81 111 LEU A C 1
ATOM 944 O O . LEU A 1 111 ? -19.661 -4.593 9.915 1.00 88.81 111 LEU A O 1
ATOM 948 N N . ASN A 1 112 ? -19.390 -6.672 10.695 1.00 77.12 112 ASN A N 1
ATOM 949 C CA . ASN A 1 112 ? -20.828 -6.942 10.875 1.00 77.12 112 ASN A CA 1
ATOM 950 C C . ASN A 1 112 ? -21.413 -6.357 12.177 1.00 77.12 112 ASN A C 1
ATOM 952 O O . ASN A 1 112 ? -22.547 -6.664 12.543 1.00 77.12 112 ASN A O 1
ATOM 956 N N . TYR A 1 113 ? -20.644 -5.543 12.899 1.00 73.50 113 TYR A N 1
ATOM 957 C CA . TYR A 1 113 ? -21.043 -4.981 14.185 1.00 73.50 113 TYR A CA 1
ATOM 958 C C . TYR A 1 113 ? -21.667 -3.591 14.017 1.00 73.50 113 TYR A C 1
ATOM 960 O O . TYR A 1 113 ? -21.201 -2.810 13.189 1.00 73.50 113 TYR A O 1
ATOM 968 N N . PRO A 1 114 ? -22.687 -3.241 14.822 1.00 74.38 114 PRO A N 1
ATOM 969 C CA . PRO A 1 114 ? -23.340 -1.940 14.722 1.00 74.38 114 PRO A CA 1
ATOM 970 C C . PRO A 1 114 ? -22.514 -0.794 15.323 1.00 74.38 114 PRO A C 1
ATOM 972 O O . PRO A 1 114 ? -22.787 0.355 15.003 1.00 74.38 114 PRO A O 1
ATOM 975 N N . LYS A 1 115 ? -21.541 -1.082 16.202 1.00 87.25 115 LYS A N 1
ATOM 976 C CA . LYS A 1 115 ? -20.742 -0.074 16.918 1.00 87.25 115 LYS A CA 1
ATOM 977 C C . LYS A 1 115 ? -19.273 -0.464 16.992 1.00 87.25 115 LYS A C 1
ATOM 979 O O . LYS A 1 115 ? -18.956 -1.651 17.087 1.00 87.25 115 LYS A O 1
ATOM 984 N N . LEU A 1 116 ? -18.396 0.536 16.991 1.00 90.25 116 LEU A N 1
ATOM 985 C CA . LEU A 1 116 ? -16.963 0.343 17.183 1.00 90.25 116 LEU A CA 1
ATOM 986 C C . LEU A 1 116 ? -16.651 0.126 18.668 1.00 90.25 116 LEU A C 1
ATOM 988 O O . LEU A 1 116 ? -16.867 1.016 19.489 1.00 90.25 116 LEU A O 1
ATOM 992 N N . THR A 1 117 ? -16.119 -1.047 19.012 1.00 90.19 117 THR A N 1
ATOM 993 C CA . THR A 1 117 ? -15.561 -1.305 20.347 1.00 90.19 117 THR A CA 1
ATOM 994 C C . THR A 1 117 ? -14.062 -1.016 20.372 1.00 90.19 117 THR A C 1
ATOM 996 O O . THR A 1 117 ? -13.407 -0.961 19.328 1.00 90.19 117 THR A O 1
ATOM 999 N N . LYS A 1 118 ? -13.495 -0.868 21.575 1.00 88.38 118 LYS A N 1
ATOM 1000 C CA . LYS A 1 118 ? -12.048 -0.692 21.749 1.00 88.38 118 LYS A CA 1
ATOM 1001 C C . LYS A 1 118 ? -11.268 -1.895 21.214 1.00 88.38 118 LYS A C 1
ATOM 1003 O O . LYS A 1 118 ? -10.248 -1.718 20.558 1.00 88.38 118 LYS A O 1
ATOM 1008 N N . GLU A 1 119 ? -11.768 -3.099 21.466 1.00 89.69 119 GLU A N 1
ATOM 1009 C CA . GLU A 1 119 ? -11.158 -4.350 21.022 1.00 89.69 119 GLU A CA 1
ATOM 1010 C C . GLU A 1 119 ? -11.122 -4.416 19.494 1.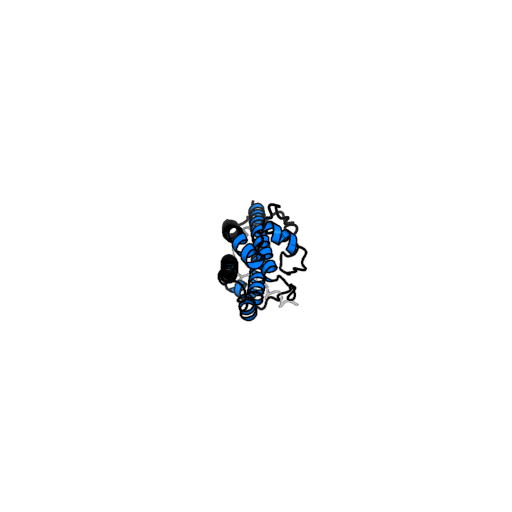00 89.69 119 GLU A C 1
ATOM 1012 O O . GLU A 1 119 ? -10.069 -4.681 18.922 1.00 89.69 119 GLU A O 1
ATOM 1017 N N . LEU A 1 120 ? -12.239 -4.090 18.831 1.00 91.62 120 LEU A N 1
ATOM 1018 C CA . LEU A 1 120 ? -12.309 -4.059 17.372 1.00 91.62 120 LEU A CA 1
ATOM 1019 C C . LEU A 1 120 ? -11.370 -2.995 16.790 1.00 91.62 120 LEU A C 1
ATOM 1021 O O . LEU A 1 120 ? -10.649 -3.271 15.836 1.00 91.62 120 LEU A O 1
ATOM 1025 N N . PHE A 1 121 ? -11.332 -1.800 17.382 1.00 92.44 121 PHE A N 1
ATOM 1026 C CA . PHE A 1 121 ? -10.404 -0.744 16.976 1.00 92.44 121 PHE A CA 1
ATOM 1027 C C . PHE A 1 121 ? -8.939 -1.207 17.050 1.00 92.44 121 PHE A C 1
ATOM 1029 O O . PHE A 1 121 ? -8.195 -1.075 16.077 1.00 92.44 121 PHE A O 1
ATOM 1036 N N . GLU A 1 122 ? -8.525 -1.801 18.172 1.00 92.06 122 GLU A N 1
ATOM 1037 C CA . GLU A 1 122 ? -7.166 -2.327 18.333 1.00 92.06 122 GLU A CA 1
ATOM 1038 C C . GLU A 1 122 ? -6.867 -3.486 17.371 1.00 92.06 122 GLU A C 1
ATOM 1040 O O . GLU A 1 122 ? -5.762 -3.567 16.829 1.00 92.06 122 GLU A O 1
ATOM 1045 N N . GLU A 1 123 ? -7.825 -4.387 17.140 1.00 93.50 123 GLU A N 1
ATOM 1046 C CA . GLU A 1 123 ? -7.680 -5.481 16.178 1.00 93.50 123 GLU A CA 1
ATOM 1047 C C . GLU A 1 123 ? -7.478 -4.974 14.749 1.00 93.50 123 GLU A C 1
ATOM 1049 O O . GLU A 1 123 ? -6.577 -5.453 14.053 1.00 93.50 123 GLU A O 1
ATOM 1054 N N . GLU A 1 124 ? -8.263 -3.989 14.314 1.00 95.38 124 GLU A N 1
ATOM 1055 C CA . GLU A 1 124 ? -8.127 -3.402 12.982 1.00 95.38 124 GLU A CA 1
ATOM 1056 C C . GLU A 1 124 ? -6.786 -2.673 12.830 1.00 95.38 124 GLU A C 1
ATOM 1058 O O . GLU A 1 124 ? -6.077 -2.906 11.847 1.00 95.38 124 GLU A O 1
ATOM 1063 N N . LEU A 1 125 ? -6.341 -1.898 13.829 1.00 95.31 125 LEU A N 1
ATOM 1064 C CA . LEU A 1 125 ? -5.003 -1.289 13.806 1.00 95.31 125 LEU A CA 1
ATOM 1065 C C . LEU A 1 125 ? -3.889 -2.341 13.696 1.00 95.31 125 LEU A C 1
ATOM 1067 O O . LEU A 1 125 ? -2.962 -2.180 12.897 1.00 95.31 125 LEU A O 1
ATOM 1071 N N . LYS A 1 126 ? -3.989 -3.458 14.431 1.00 95.19 126 LYS A N 1
ATOM 1072 C CA . LYS A 1 126 ? -3.033 -4.576 14.335 1.00 95.19 126 LYS A CA 1
ATOM 1073 C C . LYS A 1 126 ? -3.026 -5.193 12.933 1.00 95.19 126 LYS A C 1
ATOM 1075 O O . LYS A 1 126 ? -1.953 -5.476 12.398 1.00 95.19 126 LYS A O 1
ATOM 1080 N N . LYS A 1 127 ? -4.192 -5.401 12.311 1.00 96.12 127 LYS A N 1
ATOM 1081 C CA . LYS A 1 127 ? -4.303 -5.926 10.935 1.00 96.12 127 LYS A CA 1
ATOM 1082 C C . LYS A 1 127 ? -3.724 -4.955 9.902 1.00 96.12 127 LYS A C 1
ATOM 1084 O O . LYS A 1 127 ? -3.027 -5.392 8.982 1.00 96.12 127 LYS A O 1
ATOM 1089 N N . ILE A 1 128 ? -3.964 -3.652 10.065 1.00 97.19 128 ILE A N 1
ATOM 1090 C CA . ILE A 1 128 ? -3.388 -2.599 9.214 1.00 97.19 128 ILE A CA 1
ATOM 1091 C C . ILE A 1 128 ? -1.862 -2.626 9.320 1.00 97.19 128 ILE A C 1
ATOM 1093 O O . ILE A 1 128 ? -1.181 -2.760 8.304 1.00 97.19 128 ILE A O 1
ATOM 1097 N N . TYR A 1 129 ? -1.324 -2.597 10.541 1.00 96.00 129 TYR A N 1
ATOM 1098 C CA . TYR A 1 129 ? 0.118 -2.645 10.786 1.00 96.00 129 TYR A CA 1
ATOM 1099 C C . TYR A 1 129 ? 0.771 -3.887 10.164 1.00 96.00 129 TYR A C 1
ATOM 1101 O O . TYR A 1 129 ? 1.757 -3.781 9.433 1.00 96.00 129 TYR A O 1
ATOM 1109 N N . LYS A 1 130 ? 0.183 -5.071 10.390 1.00 95.62 130 LYS A N 1
ATOM 1110 C CA . LYS A 1 130 ? 0.652 -6.332 9.791 1.00 95.62 130 LYS A CA 1
ATOM 1111 C C . LYS A 1 130 ? 0.664 -6.273 8.265 1.00 95.62 130 LYS A C 1
ATOM 1113 O O . LYS A 1 130 ? 1.609 -6.755 7.650 1.00 95.62 130 LYS A O 1
ATOM 1118 N N . THR A 1 131 ? -0.358 -5.676 7.653 1.00 96.50 131 THR A N 1
ATOM 1119 C CA . THR A 1 131 ? -0.413 -5.520 6.193 1.00 96.50 131 THR A CA 1
ATOM 1120 C C . THR A 1 131 ? 0.739 -4.650 5.691 1.00 96.50 131 THR A C 1
ATOM 1122 O O . THR A 1 131 ? 1.418 -5.047 4.746 1.00 96.50 131 THR A O 1
ATOM 1125 N N . TRP A 1 132 ? 1.044 -3.535 6.366 1.00 96.25 132 TRP A N 1
ATOM 1126 C CA . TRP A 1 132 ? 2.196 -2.701 6.010 1.00 96.25 132 TRP A CA 1
ATOM 1127 C C . TRP A 1 132 ? 3.522 -3.444 6.102 1.00 96.25 132 TRP A C 1
ATOM 1129 O O . TRP A 1 132 ? 4.315 -3.399 5.165 1.00 96.25 132 TRP A O 1
ATOM 1139 N N . LYS A 1 133 ? 3.738 -4.197 7.181 1.00 94.56 133 LYS A N 1
ATOM 1140 C CA . LYS A 1 133 ? 4.942 -5.019 7.345 1.00 94.56 133 LYS A CA 1
ATOM 1141 C C . LYS A 1 133 ? 5.099 -6.067 6.248 1.00 94.56 133 LYS A C 1
ATOM 1143 O O . LYS A 1 133 ? 6.212 -6.293 5.781 1.00 94.56 133 LYS A O 1
ATOM 1148 N N . ILE A 1 134 ? 4.004 -6.704 5.836 1.00 94.81 134 ILE A N 1
ATOM 1149 C CA . ILE A 1 134 ? 4.020 -7.676 4.738 1.00 94.81 134 ILE A CA 1
ATOM 1150 C C . ILE A 1 134 ? 4.421 -6.987 3.430 1.00 94.81 134 ILE A C 1
ATOM 1152 O O . ILE A 1 134 ? 5.301 -7.484 2.730 1.00 94.81 134 ILE A O 1
ATOM 1156 N N . LEU A 1 135 ? 3.829 -5.828 3.125 1.00 95.50 135 LEU A N 1
ATOM 1157 C CA . LEU A 1 135 ? 4.163 -5.050 1.930 1.00 95.50 135 LEU A CA 1
ATOM 1158 C C . LEU A 1 135 ? 5.630 -4.594 1.938 1.00 95.50 135 LEU A C 1
ATOM 1160 O O . LEU A 1 135 ? 6.323 -4.779 0.941 1.00 95.50 135 LEU A O 1
ATOM 1164 N N . GLU A 1 136 ? 6.142 -4.089 3.063 1.00 94.75 136 GLU A N 1
ATOM 1165 C CA . GLU A 1 136 ? 7.565 -3.757 3.224 1.00 94.75 136 GLU A CA 1
ATOM 1166 C C . GLU A 1 136 ? 8.467 -4.986 3.034 1.00 94.75 136 GLU A C 1
ATOM 1168 O O . GLU A 1 136 ? 9.483 -4.922 2.343 1.00 94.75 136 GLU A O 1
ATOM 1173 N N . GLY A 1 137 ? 8.095 -6.138 3.597 1.00 93.06 137 GLY A N 1
ATOM 1174 C CA . GLY A 1 137 ? 8.846 -7.381 3.430 1.00 93.06 137 GLY A CA 1
ATOM 1175 C C . GLY A 1 137 ? 8.927 -7.825 1.967 1.00 93.06 137 GLY A C 1
ATOM 1176 O O . GLY A 1 137 ? 10.009 -8.148 1.469 1.00 93.06 137 GLY A O 1
ATOM 1177 N N . VAL A 1 138 ? 7.800 -7.793 1.250 1.00 92.56 138 VAL A N 1
ATOM 1178 C CA . VAL A 1 138 ? 7.746 -8.098 -0.190 1.00 92.56 138 VAL A CA 1
ATOM 1179 C C . VAL A 1 138 ? 8.537 -7.069 -0.995 1.00 92.56 138 VAL A C 1
ATOM 1181 O O . VAL A 1 138 ? 9.244 -7.448 -1.933 1.00 92.56 138 VAL A O 1
ATOM 1184 N N . TYR A 1 139 ? 8.479 -5.790 -0.612 1.00 94.44 139 TYR A N 1
ATOM 1185 C CA . TYR A 1 139 ? 9.309 -4.744 -1.197 1.00 94.44 139 TYR A CA 1
ATOM 1186 C C . TYR A 1 139 ? 10.792 -5.098 -1.078 1.00 94.44 139 TYR A C 1
ATOM 1188 O O . TYR A 1 139 ? 11.466 -5.150 -2.099 1.00 94.44 139 TYR A O 1
ATOM 1196 N N . TYR A 1 140 ? 11.300 -5.418 0.116 1.00 93.31 140 TYR A N 1
ATOM 1197 C CA . TYR A 1 140 ? 12.723 -5.733 0.300 1.00 93.31 140 TYR A CA 1
ATOM 1198 C C . TYR A 1 140 ? 13.161 -6.996 -0.446 1.00 93.31 140 TYR A C 1
ATOM 1200 O O . TYR A 1 140 ? 14.288 -7.066 -0.933 1.00 93.31 140 TYR A O 1
ATOM 1208 N N . GLN A 1 141 ? 12.277 -7.986 -0.592 1.00 91.31 141 GLN A N 1
ATOM 1209 C CA . GLN A 1 141 ? 12.570 -9.157 -1.420 1.00 91.31 141 GLN A CA 1
ATOM 1210 C C . GLN A 1 141 ? 12.535 -8.850 -2.924 1.00 91.31 141 GLN A C 1
ATOM 1212 O O . GLN A 1 141 ? 13.223 -9.517 -3.697 1.00 91.31 141 GLN A O 1
ATOM 1217 N N . THR A 1 142 ? 11.775 -7.843 -3.354 1.00 89.94 142 THR A N 1
ATOM 1218 C CA . THR A 1 142 ? 11.646 -7.446 -4.765 1.00 89.94 142 THR A CA 1
ATOM 1219 C C . THR A 1 142 ? 12.730 -6.452 -5.179 1.00 89.94 142 THR A C 1
ATOM 1221 O O . THR A 1 142 ? 13.391 -6.640 -6.197 1.00 89.94 142 THR A O 1
ATOM 1224 N N . VAL A 1 143 ? 12.957 -5.417 -4.381 1.00 91.50 143 VAL A N 1
ATOM 1225 C CA . VAL A 1 143 ? 13.940 -4.353 -4.593 1.00 91.50 143 VAL A CA 1
ATOM 1226 C C . VAL A 1 143 ? 15.186 -4.690 -3.779 1.00 91.50 143 VAL A C 1
ATOM 1228 O O . VAL A 1 143 ? 15.466 -4.115 -2.731 1.00 91.50 143 VAL A O 1
ATOM 1231 N N . ASN A 1 144 ? 15.918 -5.692 -4.261 1.00 91.12 144 ASN A N 1
ATOM 1232 C CA . ASN A 1 144 ? 17.153 -6.181 -3.654 1.00 91.12 144 ASN A CA 1
ATOM 1233 C C . ASN A 1 144 ? 18.353 -5.943 -4.595 1.00 91.12 144 ASN A C 1
ATOM 1235 O O . ASN A 1 144 ? 18.149 -5.726 -5.793 1.00 91.12 144 ASN A O 1
ATOM 1239 N N . PRO A 1 145 ? 19.605 -6.017 -4.105 1.00 91.06 145 PRO A N 1
ATOM 1240 C CA . PRO A 1 145 ? 20.788 -5.752 -4.926 1.00 91.06 145 PRO A CA 1
ATOM 1241 C C . PRO A 1 145 ? 20.880 -6.597 -6.204 1.00 91.06 145 PRO A C 1
ATOM 1243 O O . PRO A 1 145 ? 21.268 -6.077 -7.247 1.00 91.06 145 PRO A O 1
ATOM 1246 N N . THR A 1 146 ? 20.486 -7.873 -6.156 1.00 89.31 146 THR A N 1
ATOM 1247 C CA . THR A 1 146 ? 20.490 -8.765 -7.325 1.00 89.31 146 THR A CA 1
ATOM 1248 C C . THR A 1 146 ? 19.517 -8.280 -8.397 1.00 89.31 146 THR A C 1
ATOM 1250 O O . THR A 1 146 ? 19.908 -8.114 -9.549 1.00 89.31 146 THR A O 1
ATOM 1253 N N . ASN A 1 147 ? 18.267 -7.994 -8.026 1.00 87.44 147 ASN A N 1
ATOM 1254 C CA . ASN A 1 147 ? 17.259 -7.506 -8.968 1.00 87.44 147 ASN A CA 1
ATOM 1255 C C . ASN A 1 147 ? 17.607 -6.110 -9.495 1.00 87.44 147 ASN A C 1
ATOM 1257 O O . ASN A 1 147 ? 17.487 -5.868 -10.691 1.00 87.44 147 ASN A O 1
ATOM 1261 N N . ILE A 1 148 ? 18.108 -5.221 -8.632 1.00 89.12 148 ILE A N 1
ATOM 1262 C CA . ILE A 1 148 ? 18.577 -3.891 -9.035 1.00 89.12 148 ILE A CA 1
ATOM 1263 C C . ILE A 1 148 ? 19.683 -4.012 -10.084 1.00 89.12 148 ILE A C 1
ATOM 1265 O O . ILE A 1 148 ? 19.629 -3.313 -11.091 1.00 89.12 148 ILE A O 1
ATOM 1269 N N . ASN A 1 149 ? 20.657 -4.903 -9.885 1.00 87.00 149 ASN A N 1
ATOM 1270 C CA . ASN A 1 149 ? 21.710 -5.140 -10.870 1.00 87.00 149 ASN A CA 1
ATOM 1271 C C . ASN A 1 149 ? 21.139 -5.664 -12.194 1.00 87.00 149 ASN A C 1
ATOM 1273 O O . ASN A 1 149 ? 21.522 -5.155 -13.239 1.00 87.00 149 ASN A O 1
ATOM 1277 N N . ASN A 1 150 ? 20.161 -6.574 -12.156 1.00 83.19 150 ASN A N 1
ATOM 1278 C CA . ASN A 1 150 ? 19.480 -7.060 -13.364 1.00 83.19 150 ASN A CA 1
ATOM 1279 C C . ASN A 1 150 ? 18.688 -5.960 -14.099 1.00 83.19 150 ASN A C 1
ATOM 1281 O O . ASN A 1 150 ? 18.435 -6.070 -15.295 1.00 83.19 150 ASN A O 1
ATOM 1285 N N . TRP A 1 151 ? 18.256 -4.903 -13.406 1.00 85.12 151 TRP A N 1
ATOM 1286 C CA . TRP A 1 151 ? 17.551 -3.778 -14.028 1.00 85.12 151 TRP A CA 1
ATOM 1287 C C . TRP A 1 151 ? 18.489 -2.716 -14.612 1.00 85.12 151 TRP A C 1
ATOM 1289 O O . TRP A 1 151 ? 18.022 -1.898 -15.407 1.00 85.12 151 TRP A O 1
ATOM 1299 N N . ARG A 1 152 ? 19.781 -2.713 -14.247 1.00 81.69 152 ARG A N 1
ATOM 1300 C CA . ARG A 1 152 ? 20.766 -1.719 -14.720 1.00 81.69 152 ARG A CA 1
ATOM 1301 C C . ARG A 1 152 ? 21.020 -1.776 -16.221 1.00 81.69 152 ARG A C 1
ATOM 1303 O O . ARG A 1 152 ? 21.423 -0.764 -16.779 1.00 81.69 152 ARG A O 1
ATOM 1310 N N . ASP A 1 153 ? 20.744 -2.908 -16.861 1.00 72.81 153 ASP A N 1
ATOM 1311 C CA . ASP A 1 153 ? 20.918 -3.084 -18.308 1.00 72.81 153 ASP A CA 1
ATOM 1312 C C . ASP A 1 153 ? 19.868 -2.311 -19.141 1.00 72.81 153 ASP A C 1
ATOM 1314 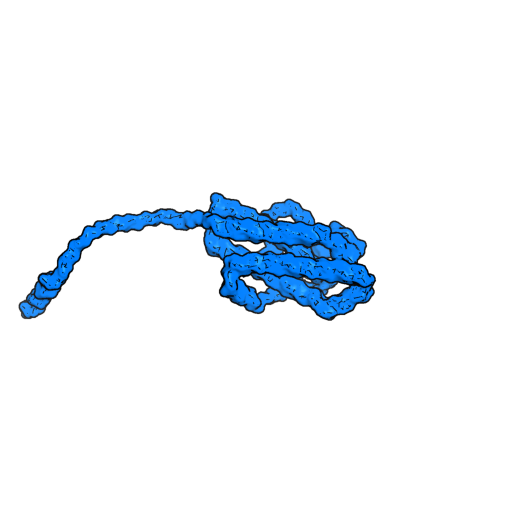O O . ASP A 1 153 ? 19.904 -2.318 -20.371 1.00 72.81 153 ASP A O 1
ATOM 1318 N N . ARG A 1 154 ? 18.919 -1.624 -18.487 1.00 69.94 154 ARG A N 1
ATOM 1319 C CA . ARG A 1 154 ? 17.985 -0.677 -19.121 1.00 69.94 154 ARG A CA 1
ATOM 1320 C C . ARG A 1 154 ? 18.660 0.673 -19.393 1.00 69.94 154 ARG A C 1
ATOM 1322 O O . ARG A 1 154 ? 19.730 0.967 -18.870 1.00 69.94 154 ARG A O 1
ATOM 1329 N N . SER A 1 155 ? 18.005 1.541 -20.174 1.00 78.75 155 SER A N 1
ATOM 1330 C CA . SER A 1 155 ? 18.467 2.931 -20.309 1.00 78.75 155 SER A CA 1
ATOM 1331 C C . SER A 1 155 ? 18.585 3.591 -18.928 1.00 78.75 155 SER A C 1
ATOM 1333 O O . SER A 1 155 ? 17.768 3.335 -18.036 1.00 78.75 155 SER A O 1
ATOM 1335 N N . SER A 1 156 ? 19.602 4.441 -18.745 1.00 84.12 156 SER A N 1
ATOM 1336 C CA . SER A 1 156 ? 19.890 5.057 -17.440 1.00 84.12 156 SER A CA 1
ATOM 1337 C C . SER A 1 156 ? 18.687 5.825 -16.886 1.00 84.12 156 SER A C 1
ATOM 1339 O O . SER A 1 156 ? 18.409 5.764 -15.691 1.00 84.12 156 SER A O 1
ATOM 1341 N N . GLU A 1 157 ? 17.924 6.484 -17.759 1.00 88.81 157 GLU A N 1
ATOM 1342 C CA . GLU A 1 157 ? 16.699 7.196 -17.404 1.00 88.81 157 GLU A CA 1
ATOM 1343 C C . GLU A 1 157 ? 15.590 6.253 -16.917 1.00 88.81 157 GLU A C 1
ATOM 1345 O O . GLU A 1 157 ? 15.019 6.480 -15.850 1.00 88.81 157 GLU A O 1
ATOM 1350 N N . ALA A 1 158 ? 15.305 5.165 -17.643 1.00 89.06 158 ALA A N 1
ATOM 1351 C CA . ALA A 1 158 ? 14.269 4.211 -17.246 1.00 89.06 158 ALA A CA 1
ATOM 1352 C C . ALA A 1 158 ? 14.613 3.533 -15.911 1.00 89.06 158 ALA A C 1
ATOM 1354 O O . ALA A 1 158 ? 13.762 3.407 -15.030 1.00 89.06 158 ALA A O 1
ATOM 1355 N N . PHE A 1 159 ? 15.876 3.148 -15.729 1.00 91.12 159 PHE A N 1
ATOM 1356 C CA . PHE A 1 159 ? 16.354 2.585 -14.471 1.00 91.12 159 PHE A CA 1
ATOM 1357 C C . PHE A 1 159 ? 16.181 3.564 -13.296 1.00 91.12 159 PHE A C 1
ATOM 1359 O O . PHE A 1 159 ? 15.613 3.196 -12.264 1.00 91.12 159 PHE A O 1
ATOM 1366 N N . ASN A 1 160 ? 16.597 4.823 -13.466 1.00 93.25 160 ASN A N 1
ATOM 1367 C CA . ASN A 1 160 ? 16.459 5.853 -12.433 1.00 93.25 160 ASN A CA 1
ATOM 1368 C C . ASN A 1 160 ? 14.989 6.138 -12.092 1.00 93.25 160 ASN A C 1
ATOM 1370 O O . ASN A 1 160 ? 14.646 6.254 -10.917 1.00 93.25 160 ASN A O 1
ATOM 1374 N N . ASN A 1 161 ? 14.111 6.183 -13.096 1.00 94.62 161 ASN A N 1
ATOM 1375 C CA . ASN A 1 161 ? 12.674 6.384 -12.909 1.00 94.62 161 ASN A CA 1
ATOM 1376 C C . ASN A 1 161 ? 12.016 5.224 -12.146 1.00 94.62 161 ASN A C 1
ATOM 1378 O O . ASN A 1 161 ? 11.196 5.458 -11.255 1.00 94.62 161 ASN A O 1
ATOM 1382 N N . MET A 1 162 ? 12.406 3.978 -12.439 1.00 93.44 162 MET A N 1
ATOM 1383 C CA . MET A 1 162 ? 11.956 2.815 -11.669 1.00 93.44 162 MET A CA 1
ATOM 1384 C C . MET A 1 162 ? 12.406 2.897 -10.207 1.00 93.44 162 MET A C 1
ATOM 1386 O O . MET A 1 162 ? 11.580 2.759 -9.306 1.00 93.44 162 MET A O 1
ATOM 1390 N N . LEU A 1 163 ? 13.697 3.146 -9.959 1.00 93.62 163 LEU A N 1
ATOM 1391 C CA . LEU A 1 163 ? 14.230 3.249 -8.597 1.00 93.62 163 LEU A CA 1
ATOM 1392 C C . LEU A 1 163 ? 13.594 4.389 -7.804 1.00 93.62 163 LEU A C 1
ATOM 1394 O O . LEU A 1 163 ? 13.274 4.214 -6.630 1.00 93.62 163 LEU A O 1
ATOM 1398 N N . PHE A 1 164 ? 13.378 5.538 -8.441 1.00 95.62 164 PHE A N 1
ATOM 1399 C CA . PHE A 1 164 ? 12.679 6.659 -7.831 1.00 95.62 164 PHE A CA 1
ATOM 1400 C C . PHE A 1 164 ? 11.279 6.251 -7.351 1.00 95.62 164 PHE A C 1
ATOM 1402 O O . PHE A 1 164 ? 10.929 6.505 -6.198 1.00 95.62 164 PHE A O 1
ATOM 1409 N N . TYR A 1 165 ? 10.503 5.561 -8.192 1.00 96.69 165 TYR A N 1
ATOM 1410 C CA . TYR A 1 165 ? 9.161 5.116 -7.818 1.00 96.69 165 TYR A CA 1
ATOM 1411 C C . TYR A 1 165 ? 9.168 4.047 -6.714 1.00 96.69 165 TYR A C 1
ATOM 1413 O O . TYR A 1 165 ? 8.312 4.065 -5.827 1.00 96.69 165 TYR A O 1
ATOM 1421 N N . PHE A 1 166 ? 10.148 3.140 -6.712 1.00 95.81 166 PHE A N 1
ATOM 1422 C CA . PHE A 1 166 ? 10.305 2.170 -5.625 1.00 95.81 166 PHE A CA 1
ATOM 1423 C C . PHE A 1 166 ? 10.633 2.842 -4.295 1.00 95.81 166 PHE A C 1
ATOM 1425 O O . PHE A 1 166 ? 9.967 2.569 -3.299 1.00 95.81 166 PHE A O 1
ATOM 1432 N N . ASN A 1 167 ? 11.588 3.770 -4.284 1.00 96.50 167 ASN A N 1
ATOM 1433 C CA . ASN A 1 167 ? 11.932 4.512 -3.076 1.00 96.50 167 ASN A CA 1
ATOM 1434 C C . ASN A 1 167 ? 10.739 5.318 -2.556 1.00 96.50 167 ASN A C 1
ATOM 1436 O O . ASN A 1 167 ? 10.493 5.342 -1.353 1.00 96.50 167 ASN A O 1
ATOM 1440 N N . LEU A 1 168 ? 9.959 5.925 -3.454 1.00 97.69 168 LEU A N 1
ATOM 1441 C CA . LEU A 1 168 ? 8.706 6.576 -3.088 1.00 97.69 168 LEU A CA 1
ATOM 1442 C C . LEU A 1 168 ? 7.719 5.586 -2.454 1.00 97.69 168 LEU A C 1
ATOM 1444 O O . LEU A 1 168 ? 7.170 5.875 -1.395 1.00 97.69 168 LEU A O 1
ATOM 1448 N N . THR A 1 169 ? 7.525 4.416 -3.068 1.00 97.50 169 THR A N 1
ATOM 1449 C CA . THR A 1 169 ? 6.651 3.357 -2.538 1.00 97.50 169 THR A CA 1
ATOM 1450 C C . THR A 1 169 ? 7.071 2.965 -1.126 1.00 97.50 169 THR A C 1
ATOM 1452 O O . THR A 1 169 ? 6.240 2.998 -0.223 1.00 97.50 169 THR A O 1
ATOM 1455 N N . LEU A 1 170 ? 8.357 2.677 -0.904 1.00 97.44 170 LEU A N 1
ATOM 1456 C CA . LEU A 1 170 ? 8.871 2.330 0.421 1.00 97.44 170 LEU A CA 1
ATOM 1457 C C . LEU A 1 170 ? 8.631 3.445 1.442 1.00 97.44 170 LEU A C 1
ATOM 1459 O O . LEU A 1 170 ? 8.132 3.163 2.527 1.00 97.44 170 LEU A O 1
ATOM 1463 N N . THR A 1 171 ? 8.942 4.696 1.096 1.00 98.19 171 THR A N 1
ATOM 1464 C CA . THR A 1 171 ? 8.709 5.848 1.979 1.00 98.19 171 THR A CA 1
ATOM 1465 C C . THR A 1 171 ? 7.241 5.940 2.386 1.00 98.19 171 THR A C 1
ATOM 1467 O O . THR A 1 171 ? 6.939 6.113 3.566 1.00 98.19 171 THR A O 1
ATOM 1470 N N . GLN A 1 172 ? 6.311 5.763 1.443 1.00 98.19 172 GLN A N 1
ATOM 1471 C CA . GLN A 1 172 ? 4.885 5.798 1.759 1.00 98.19 172 GLN A CA 1
ATOM 1472 C C . GLN A 1 172 ? 4.453 4.627 2.648 1.00 98.19 172 GLN A C 1
ATOM 1474 O O . GLN A 1 172 ? 3.719 4.842 3.614 1.00 98.19 172 GLN A O 1
ATOM 1479 N N . LEU A 1 173 ? 4.939 3.408 2.396 1.00 97.19 173 LEU A N 1
ATOM 1480 C CA . LEU A 1 173 ? 4.678 2.259 3.271 1.00 97.19 173 LEU A CA 1
ATOM 1481 C C . LEU A 1 173 ? 5.170 2.527 4.702 1.00 97.19 173 LEU A C 1
ATOM 1483 O O . LEU A 1 173 ? 4.400 2.379 5.653 1.00 97.19 173 LEU A O 1
ATOM 1487 N N . GLN A 1 174 ? 6.404 3.016 4.843 1.00 96.94 174 GLN A N 1
ATOM 1488 C CA . GLN A 1 174 ? 7.015 3.322 6.136 1.00 96.94 174 GLN A CA 1
ATOM 1489 C C . GLN A 1 174 ? 6.274 4.434 6.879 1.00 96.94 174 GLN A C 1
ATOM 1491 O O . GLN A 1 174 ? 6.044 4.310 8.081 1.00 96.94 174 GLN A O 1
ATOM 1496 N N . ASN A 1 175 ? 5.850 5.493 6.185 1.00 96.94 175 ASN A N 1
ATOM 1497 C CA . ASN A 1 175 ? 5.078 6.578 6.790 1.00 96.94 175 ASN A CA 1
ATOM 1498 C C . ASN A 1 175 ? 3.746 6.071 7.359 1.00 96.94 175 ASN A C 1
ATOM 1500 O O . ASN A 1 175 ? 3.414 6.368 8.508 1.00 96.94 175 ASN A O 1
ATOM 1504 N N . ASN A 1 176 ? 3.007 5.256 6.599 1.00 97.88 176 ASN A N 1
ATOM 1505 C CA . ASN A 1 176 ? 1.751 4.670 7.076 1.00 97.88 176 ASN A CA 1
ATOM 1506 C C . ASN A 1 176 ? 1.977 3.691 8.231 1.00 97.88 176 ASN A C 1
ATOM 1508 O O . ASN A 1 176 ? 1.251 3.733 9.228 1.00 97.88 176 ASN A O 1
ATOM 1512 N N . ARG A 1 177 ? 3.000 2.834 8.132 1.00 96.06 177 ARG A N 1
ATOM 1513 C CA . ARG A 1 177 ? 3.364 1.902 9.201 1.00 96.06 177 ARG A CA 1
ATOM 1514 C C . ARG A 1 177 ? 3.711 2.644 10.486 1.00 96.06 177 ARG A C 1
ATOM 1516 O O . ARG A 1 177 ? 3.197 2.285 11.539 1.00 96.06 177 ARG A O 1
ATOM 1523 N N . ASN A 1 178 ? 4.561 3.665 10.404 1.00 94.75 178 ASN A N 1
ATOM 1524 C CA . ASN A 1 178 ? 4.988 4.451 11.558 1.00 94.75 178 ASN A CA 1
ATOM 1525 C C . ASN A 1 178 ? 3.800 5.184 12.187 1.00 94.75 178 ASN A C 1
ATOM 1527 O O . ASN A 1 178 ? 3.676 5.176 13.408 1.00 94.75 178 ASN A O 1
ATOM 1531 N N . ASN A 1 179 ? 2.897 5.743 11.371 1.00 95.00 179 ASN A N 1
ATOM 1532 C CA . ASN A 1 179 ? 1.678 6.373 11.874 1.00 95.00 179 ASN A CA 1
ATOM 1533 C C . ASN A 1 179 ? 0.857 5.382 12.713 1.00 95.00 179 ASN A C 1
ATOM 1535 O O . ASN A 1 179 ? 0.573 5.645 13.874 1.00 95.00 179 ASN A O 1
ATOM 1539 N N . VAL A 1 180 ? 0.571 4.191 12.180 1.00 94.50 180 VAL A N 1
ATOM 1540 C CA . VAL A 1 180 ? -0.191 3.157 12.904 1.00 94.50 180 VAL A CA 1
ATOM 1541 C C . VAL A 1 180 ? 0.577 2.603 14.111 1.00 94.50 180 VAL A C 1
ATOM 1543 O O . VAL A 1 180 ? -0.013 2.378 15.165 1.00 94.50 180 VAL A O 1
ATOM 1546 N N . GLY A 1 181 ? 1.890 2.403 13.992 1.00 90.75 181 GLY A N 1
ATOM 1547 C CA . GLY A 1 181 ? 2.740 1.913 15.080 1.00 90.75 181 GLY A CA 1
ATOM 1548 C C . GLY A 1 181 ? 2.772 2.865 16.276 1.00 90.75 181 GLY A C 1
ATOM 1549 O O . GLY A 1 181 ? 2.664 2.426 17.420 1.00 90.75 181 GLY A O 1
ATOM 1550 N N . ASN A 1 182 ? 2.813 4.175 16.017 1.00 89.19 182 ASN A N 1
ATOM 1551 C CA . ASN A 1 182 ? 2.726 5.195 17.062 1.00 89.19 182 ASN A CA 1
ATOM 1552 C C . ASN A 1 182 ? 1.391 5.123 17.825 1.00 89.19 182 ASN A C 1
ATOM 1554 O O . ASN A 1 182 ? 1.370 5.366 19.029 1.00 89.19 182 ASN A O 1
ATOM 1558 N N . LEU A 1 183 ? 0.297 4.742 17.153 1.00 88.88 183 LEU A N 1
ATOM 1559 C CA . LEU A 1 183 ? -1.025 4.574 17.770 1.00 88.88 183 LEU A CA 1
ATOM 1560 C C . LEU A 1 183 ? -1.146 3.287 18.597 1.00 88.88 183 LEU A C 1
ATOM 1562 O O . LEU A 1 183 ? -1.813 3.280 19.628 1.00 88.88 183 LEU A O 1
ATOM 1566 N N . LEU A 1 184 ? -0.506 2.199 18.156 1.00 87.19 184 LEU A N 1
ATOM 1567 C CA . LEU A 1 184 ? -0.467 0.921 18.880 1.00 87.19 184 LEU A CA 1
ATOM 1568 C C . LEU A 1 184 ? 0.464 0.960 20.104 1.00 87.19 184 LEU A C 1
ATOM 1570 O O . LEU A 1 184 ? 0.342 0.131 21.004 1.00 87.19 184 LEU A O 1
ATOM 1574 N N . GLY A 1 185 ? 1.400 1.908 20.141 1.00 83.19 185 GLY A N 1
ATOM 1575 C CA . GLY A 1 185 ? 2.458 1.972 21.141 1.00 83.19 185 GLY A CA 1
ATOM 1576 C C . GLY A 1 185 ? 3.611 1.005 20.845 1.00 83.19 185 GLY A C 1
ATOM 1577 O O . GLY A 1 185 ? 3.470 -0.005 20.146 1.00 83.19 185 GLY A O 1
ATOM 1578 N N . ASN A 1 186 ? 4.787 1.321 21.395 1.00 73.81 186 ASN A N 1
ATOM 1579 C CA . ASN A 1 186 ? 6.038 0.623 21.076 1.00 73.81 186 ASN A CA 1
ATOM 1580 C C . ASN A 1 186 ? 6.006 -0.871 21.434 1.00 73.81 186 ASN A C 1
ATOM 1582 O O . ASN A 1 186 ? 6.534 -1.682 20.682 1.00 73.81 186 ASN A O 1
ATOM 1586 N N . THR A 1 187 ? 5.366 -1.253 22.543 1.00 70.31 187 THR A N 1
ATOM 1587 C CA . THR A 1 187 ? 5.310 -2.655 22.994 1.00 70.31 187 THR A CA 1
ATOM 1588 C C . THR A 1 187 ? 4.566 -3.546 22.001 1.00 70.31 187 THR A C 1
ATOM 1590 O O . THR A 1 187 ? 5.116 -4.544 21.545 1.00 70.31 187 THR A O 1
ATOM 1593 N N . ILE A 1 188 ? 3.354 -3.150 21.597 1.00 76.69 188 ILE A N 1
ATOM 1594 C CA . ILE A 1 188 ? 2.545 -3.916 20.637 1.00 76.69 188 ILE A CA 1
ATOM 1595 C C . ILE A 1 188 ? 3.225 -3.921 19.263 1.00 76.69 188 ILE A C 1
ATOM 1597 O O . ILE A 1 188 ? 3.259 -4.949 18.593 1.00 76.69 188 ILE A O 1
ATOM 1601 N N . SER A 1 189 ? 3.817 -2.798 18.853 1.00 75.88 189 SER A N 1
ATOM 1602 C CA . SER A 1 189 ? 4.539 -2.716 17.578 1.00 75.88 189 SER A CA 1
ATOM 1603 C C . SER A 1 189 ? 5.742 -3.664 17.530 1.00 75.88 189 SER A C 1
ATOM 1605 O O . SER A 1 189 ? 5.906 -4.381 16.547 1.00 75.88 189 SER A O 1
ATOM 1607 N N . HIS A 1 190 ? 6.536 -3.744 18.603 1.00 75.81 190 HIS A N 1
ATOM 1608 C CA . HIS A 1 190 ? 7.676 -4.662 18.680 1.00 75.81 190 HIS A CA 1
ATOM 1609 C C . HIS A 1 190 ? 7.266 -6.138 18.644 1.00 75.81 190 HIS A C 1
ATOM 1611 O O .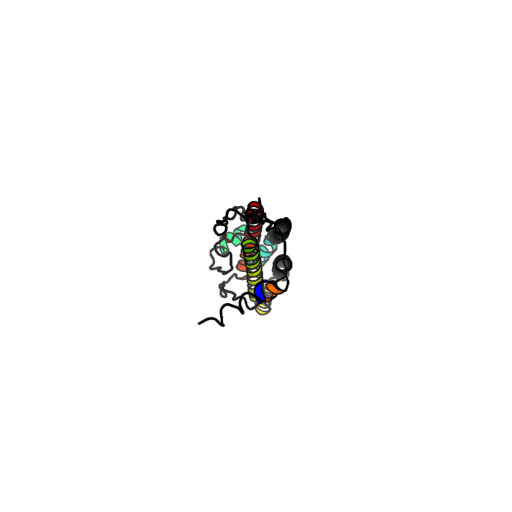 HIS A 1 190 ? 7.936 -6.941 17.997 1.00 75.81 190 HIS A O 1
ATOM 1617 N N . GLU A 1 191 ? 6.159 -6.507 19.293 1.00 78.31 191 GLU A N 1
ATOM 1618 C CA . GLU A 1 191 ? 5.614 -7.867 19.202 1.00 78.31 191 GLU A CA 1
ATOM 1619 C C . GLU A 1 191 ? 5.206 -8.210 17.764 1.00 78.31 191 GLU A C 1
ATOM 1621 O O . GLU A 1 191 ? 5.488 -9.304 17.269 1.00 78.31 191 GLU A O 1
ATOM 1626 N N . LEU A 1 192 ? 4.586 -7.257 17.064 1.00 82.12 192 LEU A N 1
ATOM 1627 C CA . LEU A 1 192 ? 4.180 -7.405 15.667 1.00 82.12 192 LEU A CA 1
ATOM 1628 C C . LEU A 1 192 ? 5.349 -7.367 14.676 1.00 82.12 192 LEU A C 1
ATOM 1630 O O . LEU A 1 192 ? 5.209 -7.874 13.566 1.00 82.12 192 LEU A O 1
ATOM 1634 N N . ASP A 1 193 ? 6.483 -6.779 15.054 1.00 79.00 193 ASP A N 1
ATOM 1635 C CA . ASP A 1 193 ? 7.704 -6.755 14.246 1.00 79.00 193 ASP A CA 1
ATOM 1636 C C . ASP A 1 193 ? 8.417 -8.119 14.199 1.00 79.00 193 ASP A C 1
ATOM 1638 O O . ASP A 1 193 ? 9.292 -8.320 13.351 1.00 79.00 193 ASP A O 1
ATOM 1642 N N . SER A 1 194 ? 8.042 -9.066 15.070 1.00 71.19 194 SER A N 1
ATOM 1643 C CA . SER A 1 194 ? 8.550 -10.441 15.028 1.00 71.19 194 SER A CA 1
ATOM 1644 C C . SER A 1 194 ? 8.174 -11.144 13.713 1.00 71.19 194 SER A C 1
ATOM 1646 O O . SER A 1 194 ? 7.146 -10.840 13.118 1.00 71.19 194 SER A O 1
ATOM 1648 N N . ASN A 1 195 ? 9.035 -12.056 13.236 1.00 70.38 195 ASN A N 1
ATOM 1649 C CA . ASN A 1 195 ? 8.993 -12.685 11.903 1.00 70.38 195 ASN A CA 1
ATOM 1650 C C . ASN A 1 195 ? 7.575 -12.946 11.351 1.00 70.38 195 ASN A C 1
ATOM 1652 O O . ASN A 1 195 ? 6.977 -13.993 11.606 1.00 70.38 195 ASN A O 1
ATOM 1656 N N . ILE A 1 196 ? 7.071 -12.021 10.528 1.00 82.69 196 ILE A N 1
ATOM 1657 C CA . ILE A 1 196 ? 5.830 -12.217 9.778 1.00 82.69 196 ILE A CA 1
ATOM 1658 C C . ILE A 1 196 ? 6.158 -13.055 8.535 1.00 82.69 196 ILE A C 1
ATOM 1660 O O . ILE A 1 196 ? 6.970 -12.622 7.710 1.00 82.69 196 ILE A O 1
ATOM 1664 N N . PRO A 1 197 ? 5.548 -14.242 8.360 1.00 85.62 197 PRO A N 1
ATOM 1665 C CA . PRO A 1 197 ? 5.781 -15.050 7.174 1.00 85.62 197 PRO A CA 1
ATOM 1666 C C . PRO A 1 197 ? 5.240 -14.332 5.934 1.00 85.62 197 PRO A C 1
ATOM 1668 O O . PRO A 1 197 ? 4.087 -13.903 5.896 1.00 85.62 197 PRO A O 1
ATOM 1671 N N . LEU A 1 198 ? 6.073 -14.229 4.899 1.00 89.06 198 LEU A N 1
ATOM 1672 C CA . LEU A 1 198 ? 5.675 -13.673 3.610 1.00 89.06 198 LEU A CA 1
ATOM 1673 C C . LEU A 1 198 ? 5.163 -14.806 2.720 1.00 89.06 198 LEU A C 1
ATOM 1675 O O . LEU A 1 198 ? 5.931 -15.678 2.318 1.00 89.06 198 LEU A O 1
ATOM 1679 N N . VAL A 1 199 ? 3.868 -14.789 2.405 1.00 88.19 199 VAL A N 1
ATOM 1680 C CA . VAL A 1 199 ? 3.232 -15.804 1.554 1.00 88.19 199 VAL A CA 1
ATOM 1681 C C . VAL A 1 199 ? 2.754 -15.143 0.267 1.00 88.19 199 VAL A C 1
ATOM 1683 O O . VAL A 1 199 ? 1.681 -14.537 0.217 1.00 88.19 199 VAL A O 1
ATOM 1686 N N . TYR A 1 200 ? 3.583 -15.239 -0.769 1.00 85.12 200 TYR A N 1
ATOM 1687 C CA . TYR A 1 200 ? 3.345 -14.652 -2.086 1.00 85.12 200 TYR A CA 1
ATOM 1688 C C . TYR A 1 200 ? 4.108 -15.424 -3.168 1.00 85.12 200 TYR A C 1
ATOM 1690 O O . TYR A 1 200 ? 5.036 -16.179 -2.868 1.00 85.12 200 TYR A O 1
ATOM 1698 N N . ASN A 1 201 ? 3.722 -15.253 -4.431 1.00 81.25 201 ASN A N 1
ATOM 1699 C CA . ASN A 1 201 ? 4.331 -15.962 -5.549 1.00 81.25 201 ASN A CA 1
ATOM 1700 C C . ASN A 1 201 ? 5.703 -15.358 -5.862 1.00 81.25 201 ASN A C 1
ATOM 1702 O O . ASN A 1 201 ? 5.834 -14.401 -6.629 1.00 81.25 201 ASN A O 1
ATOM 1706 N N . THR A 1 202 ? 6.741 -15.949 -5.277 1.00 74.88 202 THR A N 1
ATOM 1707 C CA . THR A 1 202 ? 8.129 -15.511 -5.444 1.00 74.88 202 THR A CA 1
ATOM 1708 C C . THR A 1 202 ? 8.656 -15.707 -6.866 1.00 74.88 202 THR A C 1
ATOM 1710 O O . THR A 1 202 ? 9.656 -15.081 -7.214 1.00 74.88 202 THR A O 1
ATOM 1713 N N . THR A 1 203 ? 7.994 -16.517 -7.699 1.00 69.94 203 THR A N 1
ATOM 1714 C CA . THR A 1 203 ? 8.384 -16.772 -9.096 1.00 69.94 203 THR A CA 1
ATOM 1715 C C . THR A 1 203 ? 7.613 -15.918 -10.103 1.00 69.94 203 THR A C 1
ATOM 1717 O O . THR A 1 203 ? 7.840 -16.035 -11.308 1.00 69.94 203 THR A O 1
ATOM 1720 N N . ALA A 1 204 ? 6.722 -15.030 -9.642 1.00 70.94 204 ALA A N 1
ATOM 1721 C CA . ALA A 1 204 ? 5.997 -14.129 -10.527 1.00 70.94 204 ALA A CA 1
ATOM 1722 C C . ALA A 1 204 ? 6.970 -13.251 -11.339 1.00 70.94 204 ALA A C 1
ATOM 1724 O O . ALA A 1 204 ? 7.857 -12.596 -10.793 1.00 70.94 204 ALA A O 1
ATOM 1725 N N . GLN A 1 205 ? 6.769 -13.194 -12.657 1.00 67.69 205 GLN A N 1
ATOM 1726 C CA . GLN A 1 205 ? 7.633 -12.434 -13.574 1.00 67.69 205 GLN A CA 1
ATOM 1727 C C . GLN A 1 205 ? 7.563 -10.910 -13.364 1.00 67.69 205 GLN A C 1
ATOM 1729 O O . GLN A 1 205 ? 8.432 -10.178 -13.831 1.00 67.69 205 GLN A O 1
ATOM 1734 N N . VAL A 1 206 ? 6.536 -10.431 -12.655 1.00 80.75 206 VAL A N 1
ATOM 1735 C CA . VAL A 1 206 ? 6.285 -9.010 -12.382 1.00 80.75 206 VAL A CA 1
ATOM 1736 C C . VAL A 1 206 ? 6.006 -8.764 -10.898 1.00 80.75 206 VAL A C 1
ATOM 1738 O O . VAL A 1 206 ? 5.028 -8.117 -10.529 1.00 80.75 206 VAL A O 1
ATOM 1741 N N . ARG A 1 207 ? 6.875 -9.274 -10.015 1.00 85.12 207 ARG A N 1
ATOM 1742 C CA . ARG A 1 207 ? 6.801 -8.990 -8.564 1.00 85.12 207 ARG A CA 1
ATOM 1743 C C . ARG A 1 207 ? 6.792 -7.492 -8.263 1.00 85.12 207 ARG A C 1
ATOM 1745 O O . ARG A 1 207 ? 6.053 -7.054 -7.388 1.00 85.12 207 ARG A O 1
ATOM 1752 N N . GLU A 1 208 ? 7.536 -6.711 -9.047 1.00 87.69 208 GLU A N 1
ATOM 1753 C CA . GLU A 1 208 ? 7.495 -5.244 -9.011 1.00 87.69 208 GLU A CA 1
ATOM 1754 C C . GLU A 1 208 ? 6.072 -4.688 -9.162 1.00 87.69 208 GLU A C 1
ATOM 1756 O O . GLU A 1 208 ? 5.685 -3.748 -8.475 1.00 87.69 208 GLU A O 1
ATOM 1761 N N . TRP A 1 209 ? 5.280 -5.281 -10.057 1.00 90.81 209 TRP A N 1
ATOM 1762 C CA . TRP A 1 209 ? 3.906 -4.860 -10.292 1.00 90.81 209 TRP A CA 1
ATOM 1763 C C . TRP A 1 209 ? 2.976 -5.278 -9.156 1.00 90.81 209 TRP A C 1
ATOM 1765 O O . TRP A 1 209 ? 2.114 -4.494 -8.769 1.00 90.81 209 TRP A O 1
ATOM 1775 N N . LEU A 1 210 ? 3.182 -6.470 -8.577 1.00 90.06 210 LEU A N 1
ATOM 1776 C CA . LEU A 1 210 ? 2.423 -6.931 -7.411 1.00 90.06 210 LEU A CA 1
ATOM 1777 C C . LEU A 1 210 ? 2.532 -5.938 -6.250 1.00 90.06 210 LEU A C 1
ATOM 1779 O O . LEU A 1 210 ? 1.501 -5.535 -5.721 1.00 90.06 210 LEU A O 1
ATOM 1783 N N . ILE A 1 211 ? 3.747 -5.527 -5.868 1.00 92.06 211 ILE A N 1
ATOM 1784 C CA . ILE A 1 211 ? 3.923 -4.621 -4.723 1.00 92.06 211 ILE A CA 1
ATOM 1785 C C . ILE A 1 211 ? 3.273 -3.255 -4.973 1.00 92.06 211 ILE A C 1
ATOM 1787 O O . ILE A 1 211 ? 2.615 -2.720 -4.084 1.00 92.06 211 ILE A O 1
ATOM 1791 N N . ILE A 1 212 ? 3.391 -2.712 -6.186 1.00 93.44 212 ILE A N 1
ATOM 1792 C CA . ILE A 1 212 ? 2.817 -1.406 -6.542 1.00 93.44 212 ILE A CA 1
ATOM 1793 C C . ILE A 1 212 ? 1.293 -1.467 -6.538 1.00 93.44 212 ILE A C 1
ATOM 1795 O O . ILE A 1 212 ? 0.632 -0.648 -5.898 1.00 93.44 212 ILE A O 1
ATOM 1799 N N . LEU A 1 213 ? 0.735 -2.460 -7.229 1.00 92.75 213 LEU A N 1
ATOM 1800 C CA . LEU A 1 213 ? -0.703 -2.599 -7.367 1.00 92.75 213 LEU A CA 1
ATOM 1801 C C . LEU A 1 213 ? -1.361 -2.930 -6.024 1.00 92.75 213 LEU A C 1
ATOM 1803 O O . LEU A 1 213 ? -2.403 -2.355 -5.714 1.00 92.75 213 LEU A O 1
ATOM 1807 N N . GLU A 1 214 ? -0.749 -3.795 -5.209 1.00 94.19 214 GLU A N 1
ATOM 1808 C CA . GLU A 1 214 ? -1.267 -4.104 -3.874 1.00 94.19 214 GLU A CA 1
ATOM 1809 C C . GLU A 1 214 ? -1.218 -2.882 -2.958 1.00 94.19 214 GLU A C 1
ATOM 1811 O O . GLU A 1 214 ? -2.209 -2.591 -2.295 1.00 94.19 214 GLU A O 1
ATOM 1816 N N . SER A 1 215 ? -0.115 -2.127 -2.960 1.00 95.88 215 SER A N 1
ATOM 1817 C CA . SER A 1 215 ? 0.025 -0.929 -2.119 1.00 95.88 215 SER A CA 1
ATOM 1818 C C . SER A 1 215 ? -1.037 0.120 -2.451 1.00 95.88 215 SER A C 1
ATOM 1820 O O . SER A 1 215 ? -1.709 0.621 -1.553 1.00 95.88 215 SER A O 1
ATOM 1822 N N . ILE A 1 216 ? -1.245 0.414 -3.740 1.00 96.06 216 ILE A N 1
ATOM 1823 C CA . ILE A 1 216 ? -2.278 1.362 -4.188 1.00 96.06 216 ILE A CA 1
ATOM 1824 C C . ILE A 1 216 ? -3.680 0.861 -3.816 1.00 96.06 216 ILE A C 1
ATOM 1826 O O . ILE A 1 216 ? -4.490 1.623 -3.285 1.00 96.06 216 ILE A O 1
ATOM 1830 N N . SER A 1 217 ? -3.961 -0.422 -4.058 1.00 94.69 217 SER A N 1
ATOM 1831 C CA . SER A 1 217 ? -5.274 -1.013 -3.767 1.00 94.69 217 SER A CA 1
ATOM 1832 C C . SER A 1 217 ? -5.570 -1.006 -2.268 1.00 94.69 217 SER A C 1
ATOM 1834 O O . SER A 1 217 ? -6.672 -0.647 -1.854 1.00 94.69 217 SER A O 1
ATOM 1836 N N . PHE A 1 218 ? -4.572 -1.335 -1.447 1.00 96.50 218 PHE A N 1
ATOM 1837 C CA . PHE A 1 218 ? -4.712 -1.332 0.000 1.00 96.50 218 PHE A CA 1
ATOM 1838 C C . PHE A 1 218 ? -4.883 0.080 0.560 1.00 96.50 218 PHE A C 1
ATOM 1840 O O . PHE A 1 218 ? -5.713 0.269 1.439 1.00 96.50 218 PHE A O 1
ATOM 1847 N N . LEU A 1 219 ? -4.175 1.088 0.040 1.00 96.94 219 LEU A N 1
ATOM 1848 C CA . LEU A 1 219 ? -4.370 2.483 0.454 1.00 96.94 219 LEU A CA 1
ATOM 1849 C C . LEU A 1 219 ? -5.796 2.980 0.157 1.00 96.94 219 LEU A C 1
ATOM 1851 O O . LEU A 1 219 ? -6.418 3.636 0.998 1.00 96.94 219 LEU A O 1
ATOM 1855 N N . HIS A 1 220 ? -6.340 2.629 -1.015 1.00 95.56 220 HIS A N 1
ATOM 1856 C CA . HIS A 1 220 ? -7.736 2.919 -1.364 1.00 95.56 220 HIS A CA 1
ATOM 1857 C C . HIS A 1 220 ? -8.713 2.212 -0.418 1.00 95.56 220 HIS A C 1
ATOM 1859 O O . HIS A 1 220 ? -9.617 2.840 0.133 1.00 95.56 220 HIS A O 1
ATOM 1865 N N . TYR A 1 221 ? -8.491 0.919 -0.170 1.00 95.88 221 TYR A N 1
ATOM 1866 C CA . TYR A 1 221 ? -9.280 0.141 0.781 1.00 95.88 221 TYR A CA 1
ATOM 1867 C C . TYR A 1 221 ? -9.231 0.734 2.196 1.00 95.88 221 TYR A C 1
ATOM 1869 O O . TYR A 1 221 ? -10.275 0.933 2.815 1.00 95.88 221 TYR A O 1
ATOM 1877 N N . LEU A 1 222 ? -8.036 1.068 2.688 1.00 96.75 222 LEU A N 1
ATOM 1878 C CA . LEU A 1 222 ? -7.805 1.620 4.019 1.00 96.75 222 LEU A CA 1
ATOM 1879 C C . LEU A 1 222 ? -8.515 2.959 4.210 1.00 96.75 222 LEU A C 1
ATOM 1881 O O . LEU A 1 222 ? -9.118 3.186 5.254 1.00 96.75 222 LEU A O 1
ATOM 1885 N N . THR A 1 223 ? -8.507 3.813 3.185 1.00 95.44 223 THR A N 1
ATOM 1886 C CA . THR A 1 223 ? -9.246 5.081 3.216 1.00 95.44 223 THR A CA 1
ATOM 1887 C C . THR A 1 223 ? -10.729 4.845 3.503 1.00 95.44 223 THR A C 1
ATOM 1889 O O . THR A 1 223 ? -11.303 5.524 4.357 1.00 95.44 223 THR A O 1
ATOM 1892 N N . GLY A 1 224 ? -11.340 3.865 2.829 1.00 95.19 224 GLY A N 1
ATOM 1893 C CA . GLY A 1 224 ? -12.734 3.494 3.068 1.00 95.19 224 GLY A CA 1
ATOM 1894 C C . GLY A 1 224 ? -12.948 2.783 4.408 1.00 95.19 224 GLY A C 1
ATOM 1895 O O . GLY A 1 224 ? -13.959 3.028 5.062 1.00 95.19 224 GLY A O 1
ATOM 1896 N N . LEU A 1 225 ? -12.003 1.937 4.834 1.00 96.19 225 LEU A N 1
ATOM 1897 C CA . LEU A 1 225 ? -12.070 1.234 6.117 1.00 96.19 225 LEU A CA 1
ATOM 1898 C C . LEU A 1 225 ? -12.117 2.236 7.271 1.00 96.19 225 LEU A C 1
ATOM 1900 O O . LEU A 1 225 ? -12.983 2.133 8.132 1.00 96.19 225 LEU A O 1
ATOM 1904 N N . CYS A 1 226 ? -11.241 3.243 7.258 1.00 95.88 226 CYS A N 1
ATOM 1905 C CA . CYS A 1 226 ? -11.241 4.300 8.263 1.00 95.88 226 CYS A CA 1
ATOM 1906 C C . CYS A 1 226 ? -12.560 5.080 8.270 1.00 95.88 226 CYS A C 1
ATOM 1908 O O . CYS A 1 226 ? -13.118 5.266 9.347 1.00 95.88 226 CYS A O 1
ATOM 1910 N N . THR A 1 227 ? -13.111 5.454 7.103 1.00 94.38 227 THR A N 1
ATOM 1911 C CA . THR A 1 227 ? -14.453 6.068 7.033 1.00 94.38 227 THR A CA 1
ATOM 1912 C C . THR A 1 227 ? -15.485 5.183 7.719 1.00 94.38 227 THR A C 1
ATOM 1914 O O . THR A 1 227 ? -16.245 5.663 8.553 1.00 94.38 227 THR A O 1
ATOM 1917 N N . LYS A 1 228 ? -15.488 3.881 7.414 1.00 94.19 228 LYS A N 1
ATOM 1918 C CA . LYS A 1 228 ? -16.464 2.956 7.985 1.00 94.19 228 LYS A CA 1
ATOM 1919 C C . LYS A 1 228 ? -16.326 2.825 9.502 1.00 94.19 228 LYS A C 1
ATOM 1921 O O . LYS A 1 228 ? -17.333 2.806 10.203 1.00 94.19 228 LYS A O 1
ATOM 1926 N N . LEU A 1 229 ? -15.100 2.744 10.011 1.00 94.12 229 LEU A N 1
ATOM 1927 C CA . LEU A 1 229 ? -14.839 2.668 11.448 1.00 94.12 229 LEU A CA 1
ATOM 1928 C C . LEU A 1 229 ? -15.252 3.965 12.166 1.00 94.12 229 LEU A C 1
ATOM 1930 O O . LEU A 1 229 ? -15.819 3.890 13.252 1.00 94.12 229 LEU A O 1
ATOM 1934 N N . ILE A 1 230 ? -15.051 5.133 11.543 1.00 93.25 230 ILE A N 1
ATOM 1935 C CA . ILE A 1 230 ? -15.530 6.428 12.055 1.00 93.25 230 ILE A CA 1
ATOM 1936 C C . ILE A 1 230 ? -17.067 6.482 12.061 1.00 93.25 230 ILE A C 1
ATOM 1938 O O . ILE A 1 230 ? -17.663 6.916 13.042 1.00 93.25 230 ILE A O 1
ATOM 1942 N N . GLU A 1 231 ? -17.741 5.991 11.018 1.00 91.62 231 GLU A N 1
ATOM 1943 C CA . GLU A 1 231 ? -19.211 5.894 11.002 1.00 91.62 231 GLU A CA 1
ATOM 1944 C C . GLU A 1 231 ? -19.740 5.005 12.138 1.00 91.62 231 GLU A C 1
ATOM 1946 O O . GLU A 1 231 ? -20.773 5.303 12.726 1.00 91.62 231 GLU A O 1
ATOM 1951 N N . MET A 1 232 ? -19.020 3.933 12.482 1.00 91.50 232 MET A N 1
ATOM 1952 C CA . MET A 1 232 ? -19.361 3.043 13.600 1.00 91.50 232 MET A CA 1
ATOM 1953 C C . MET A 1 232 ? -19.135 3.676 14.986 1.00 91.50 232 MET A C 1
ATOM 1955 O O . MET A 1 232 ? -19.515 3.072 15.994 1.00 91.50 232 MET A O 1
ATOM 1959 N N . CYS A 1 233 ? -18.506 4.853 15.053 1.00 85.44 233 CYS A N 1
ATOM 1960 C CA . CYS A 1 233 ? -18.398 5.661 16.269 1.00 85.44 233 CYS A CA 1
ATOM 1961 C C . CYS A 1 233 ? -19.624 6.546 16.530 1.00 85.44 233 CYS A C 1
ATOM 1963 O O . CYS A 1 233 ? -19.728 7.084 17.633 1.00 85.44 233 CYS A O 1
ATOM 1965 N N . SER A 1 234 ? -20.503 6.716 15.533 1.00 70.06 234 SER A N 1
ATOM 1966 C CA . SER A 1 234 ? -21.697 7.574 15.593 1.00 70.06 234 SER A CA 1
ATOM 1967 C C . SER A 1 234 ? -22.937 6.857 16.132 1.00 70.06 234 SER A C 1
ATOM 1969 O O . SER A 1 234 ? -23.022 5.611 16.029 1.00 70.06 234 SER A O 1
#

Foldseek 3Di:
DPPPPPVVVVVVVPDDPDPDPPPPPPPPPPPPPPFDDPVLLVLLVLLLVLLVVLLCVLLVLVQLQCCLPPVDGPVVCCVVPQPFQWDWDALCRPFFRQDSDDPDQTDDVVPPDLADDPVNSLVVLLRQLLLLLLLLVLLPLCPDPVNLVVSPVGDPSSSVSNVVSSVSLNVSSVSSNVSSDVVNDPVSSVVSNPDDDIDTDSPGPPSVCSSSRVSSGVSSNSSSVSVVNSSSSD